Protein AF-A0A7J8YK89-F1 (afdb_monomer_lite)

Sequence (223 aa):
MKVSSFLFFLFLYLSLFLSDTSHGGSDDDDDTASNKRHNLRSKSLVLVKIWCLILVFVGTFISGVSPYFLKWNQGFLLLGTQFAGGVFLGTAMMHFLSDANETFEDLTTKQYPFAFMLTCVGYLVTMVADSVVSYVYGKGKGSSCHTYDLELHGTGTGTDAACERSSSLSSVSSFGDSVLLIVALCFHSVFEGIAIGVAETEADAWKTLWIISLHKIFAAIAM

Secondary structure (DSSP, 8-state):
-HHHHHHHHHHHHHHHHHHHT------------TTTHHHHHHHHHHHHHHHHHHHHHHHHHHHHHHHHHS---HHHHHHHHHHHHHHHHHHIIIIIHHHHHHHHHHH-SS---HHHHHHHHHHHHHHHHHHHHHHHHGGG-S------------------------TT------HHHHHHHHHHHHHHHHHHHHHHHH-SSHHHHHHHHHHHHHHHHHHHHH-

pLDDT: mean 70.82, std 20.78, range [24.45, 95.31]

InterPro domains:
  IPR003689 Zinc/iron permease [PF02535] (47-222)

Radius of gyration: 23.19 Å; chains: 1; bounding box: 78×50×46 Å

Organism: Gossypium aridum (NCBI:txid34290)

Foldseek 3Di:
DVVVVVVVVLVVVVVVVVVVVPPPDDDDDDDDDPPPVVPCQVVVLVVLLVVLLVNLVVLLVCLLCVVVVDVDDPVLLVVLLVQLVVLVVVCCVPPVLVVVQVVCVVVDPDPDSVSVVVVVVVVVVVVVVVVVLCVVVVVPDDDDDDPPPDDDDDDDDDDDDDDDDPPDPDDDDDPSVVVVVVVVVVVVSVVLSVCLVPDPHSVSNVVSSVSSSSSSSSNSNSD

Structure (mmCIF, N/CA/C/O backbone):
data_AF-A0A7J8YK89-F1
#
_entry.id   AF-A0A7J8YK89-F1
#
loop_
_atom_site.group_PDB
_atom_site.id
_atom_site.type_symbol
_atom_site.label_atom_id
_atom_site.label_alt_id
_atom_site.label_comp_id
_atom_site.label_asym_id
_atom_site.label_entity_id
_atom_site.label_seq_id
_atom_site.pdbx_PDB_ins_code
_atom_site.Cartn_x
_atom_site.Cartn_y
_atom_site.Cartn_z
_atom_site.occupancy
_atom_site.B_iso_or_equiv
_atom_site.auth_seq_id
_atom_site.auth_comp_id
_atom_site.auth_asym_id
_atom_site.auth_atom_id
_atom_site.pdbx_PDB_model_num
ATOM 1 N N . MET A 1 1 ? 7.544 24.749 -16.525 1.00 45.47 1 MET A N 1
ATOM 2 C CA . MET A 1 1 ? 6.692 25.706 -15.774 1.00 45.47 1 MET A CA 1
ATOM 3 C C . MET A 1 1 ? 5.281 25.181 -15.471 1.00 45.47 1 MET A C 1
ATOM 5 O O . MET A 1 1 ? 4.768 25.511 -14.416 1.00 45.47 1 MET A O 1
ATOM 9 N N . LYS A 1 2 ? 4.659 24.329 -16.307 1.00 48.03 2 LYS A N 1
ATOM 10 C CA . LYS A 1 2 ? 3.289 23.814 -16.060 1.00 48.03 2 LYS A CA 1
ATOM 11 C C . LYS A 1 2 ? 3.179 22.786 -14.915 1.00 48.03 2 LYS A C 1
ATOM 13 O O . LYS A 1 2 ? 2.215 22.826 -14.164 1.00 48.03 2 LYS A O 1
ATOM 18 N N . VAL A 1 3 ? 4.192 21.934 -14.723 1.00 48.97 3 VAL A N 1
ATOM 19 C CA . VAL A 1 3 ? 4.185 20.876 -13.684 1.00 48.97 3 VAL A CA 1
ATOM 20 C C . VAL A 1 3 ? 4.383 21.430 -12.266 1.00 48.97 3 VAL A C 1
ATOM 22 O O . VAL A 1 3 ? 3.724 20.981 -11.338 1.00 48.97 3 VAL A O 1
ATOM 25 N N . SER A 1 4 ? 5.217 22.464 -12.101 1.00 47.28 4 SER A N 1
ATOM 26 C CA . SER A 1 4 ? 5.370 23.162 -10.812 1.00 47.28 4 SER A CA 1
ATOM 27 C C . SER A 1 4 ? 4.072 23.856 -10.394 1.00 47.28 4 SER A C 1
ATOM 29 O O . SER A 1 4 ? 3.696 23.778 -9.231 1.00 47.28 4 SER A O 1
ATOM 31 N N . SER A 1 5 ? 3.336 24.434 -11.350 1.00 51.88 5 SER A N 1
ATOM 32 C CA . SER A 1 5 ? 2.013 24.994 -11.069 1.00 51.88 5 SER A CA 1
ATOM 33 C C . SER A 1 5 ? 1.014 23.902 -10.683 1.00 51.88 5 SER A C 1
ATOM 35 O O . SER A 1 5 ? 0.225 24.112 -9.777 1.00 51.88 5 SER A O 1
ATOM 37 N N . PHE A 1 6 ? 1.063 22.728 -11.319 1.00 61.56 6 PHE A N 1
ATOM 38 C CA . PHE A 1 6 ? 0.172 21.609 -11.005 1.00 61.56 6 PHE A CA 1
ATOM 39 C C . PHE A 1 6 ? 0.433 20.997 -9.622 1.00 61.56 6 PHE A C 1
ATOM 41 O O . PHE A 1 6 ? -0.510 20.789 -8.870 1.00 61.56 6 PHE A O 1
ATOM 48 N N . LEU A 1 7 ? 1.698 20.774 -9.249 1.00 56.03 7 LEU A N 1
ATOM 49 C CA . LEU A 1 7 ? 2.067 20.324 -7.901 1.00 56.03 7 LEU A CA 1
ATOM 50 C C . LEU A 1 7 ? 1.713 21.370 -6.841 1.00 56.03 7 LEU A C 1
ATOM 52 O O . LEU A 1 7 ? 1.246 21.012 -5.766 1.00 56.03 7 LEU A O 1
ATOM 56 N N . PHE A 1 8 ? 1.871 22.655 -7.163 1.00 58.78 8 PHE A N 1
ATOM 57 C CA . PHE A 1 8 ? 1.415 23.745 -6.309 1.00 58.78 8 PHE A CA 1
ATOM 58 C C . PHE A 1 8 ? -0.111 23.745 -6.162 1.00 58.78 8 PHE A C 1
ATOM 60 O O . PHE A 1 8 ? -0.593 23.857 -5.047 1.00 58.78 8 PHE A O 1
ATOM 67 N N . PHE A 1 9 ? -0.879 23.535 -7.238 1.00 60.12 9 PHE A N 1
ATOM 68 C CA . PHE A 1 9 ? -2.339 23.415 -7.171 1.00 60.12 9 PHE A CA 1
ATOM 69 C C . PHE A 1 9 ? -2.799 22.160 -6.424 1.00 60.12 9 PHE A C 1
ATOM 71 O O . PHE A 1 9 ? -3.764 22.246 -5.678 1.00 60.12 9 PHE A O 1
ATOM 78 N N . LEU A 1 10 ? -2.111 21.024 -6.565 1.00 61.25 10 LEU A N 1
ATOM 79 C CA . LEU A 1 10 ? -2.394 19.802 -5.806 1.00 61.25 10 LEU A CA 1
ATOM 80 C C . LEU A 1 10 ? -2.111 20.006 -4.313 1.00 61.25 10 LEU A C 1
ATOM 82 O O . LEU A 1 10 ? -2.937 19.654 -3.478 1.00 61.25 10 LEU A O 1
ATOM 86 N N . PHE A 1 11 ? -0.975 20.623 -3.980 1.00 63.53 11 PHE A N 1
ATOM 87 C CA . PHE A 1 11 ? -0.611 20.969 -2.609 1.00 63.53 11 PHE A CA 1
ATOM 88 C C . PHE A 1 11 ? -1.579 22.000 -2.015 1.00 63.53 11 PHE A C 1
ATOM 90 O O . PHE A 1 11 ? -2.000 21.855 -0.872 1.00 63.53 11 PHE A O 1
ATOM 97 N N . LEU A 1 12 ? -1.999 22.998 -2.798 1.00 56.56 12 LEU A N 1
ATOM 98 C CA . LEU A 1 12 ? -2.972 24.018 -2.403 1.00 56.56 12 LEU A CA 1
ATOM 99 C C . LEU A 1 12 ? -4.376 23.420 -2.226 1.00 56.56 12 LEU A C 1
ATOM 101 O O . LEU A 1 12 ? -5.059 23.766 -1.272 1.00 56.56 12 LEU A O 1
ATOM 105 N N . TYR A 1 13 ? -4.782 22.479 -3.082 1.00 61.38 13 TYR A N 1
ATOM 106 C CA . TYR A 1 13 ? -6.038 21.736 -2.952 1.00 61.38 13 TYR A CA 1
ATOM 107 C C . TYR A 1 13 ? -6.021 20.845 -1.703 1.00 61.38 13 TYR A C 1
ATOM 109 O O . TYR A 1 13 ? -6.956 20.885 -0.912 1.00 61.38 13 TYR A O 1
ATOM 117 N N . LEU A 1 14 ? -4.921 20.126 -1.454 1.00 58.72 14 LEU A N 1
ATOM 118 C CA . LEU A 1 14 ? -4.740 19.328 -0.239 1.00 58.72 14 LEU A CA 1
ATOM 119 C C . LEU A 1 14 ? -4.759 20.209 1.028 1.00 58.72 14 LEU A C 1
ATOM 121 O O . LEU A 1 14 ? -5.417 19.866 2.006 1.00 58.72 14 LEU A O 1
ATOM 125 N N . SER A 1 15 ? -4.111 21.380 0.982 1.00 56.44 15 SER A N 1
ATOM 126 C CA . SER A 1 15 ? -4.063 22.366 2.079 1.00 56.44 15 SER A CA 1
ATOM 127 C C . SER A 1 15 ? -5.418 23.032 2.355 1.00 56.44 15 SER A C 1
ATOM 129 O O . SER A 1 15 ? -5.758 23.301 3.508 1.00 56.44 15 SER A O 1
ATOM 131 N N . LEU A 1 16 ? -6.212 23.286 1.310 1.00 53.59 16 LEU A N 1
ATOM 132 C CA . LEU A 1 16 ? -7.569 23.824 1.436 1.00 53.59 16 LEU A CA 1
ATOM 133 C C . LEU A 1 16 ? -8.520 22.795 2.065 1.00 53.59 16 LEU A C 1
ATOM 135 O O . LEU A 1 16 ? -9.284 23.153 2.954 1.00 53.59 16 LEU A O 1
ATOM 139 N N . PHE A 1 17 ? -8.408 21.511 1.708 1.00 56.56 17 PHE A N 1
ATOM 140 C CA . PHE A 1 17 ? -9.189 20.435 2.339 1.00 56.56 17 PHE A CA 1
ATOM 141 C C . PHE A 1 17 ? -8.834 20.211 3.820 1.00 56.56 17 PHE A C 1
ATOM 143 O O . PHE A 1 17 ? -9.723 19.986 4.644 1.00 56.56 17 PHE A O 1
ATOM 150 N N . LEU A 1 18 ? -7.549 20.326 4.179 1.00 53.69 18 LEU A N 1
ATOM 151 C CA . LEU A 1 18 ? -7.087 20.323 5.577 1.00 53.69 18 LEU A CA 1
ATOM 152 C C . LEU A 1 18 ? -7.705 21.473 6.391 1.00 53.69 18 LEU A C 1
ATOM 154 O O . LEU A 1 18 ? -7.983 21.310 7.577 1.00 53.69 18 LEU A O 1
ATOM 158 N N . SER A 1 19 ? -7.953 22.616 5.747 1.00 48.22 19 SER A N 1
ATOM 159 C CA . SER A 1 19 ? -8.532 23.804 6.383 1.00 48.22 19 SER A CA 1
ATOM 160 C C . SER A 1 19 ? -10.057 23.700 6.553 1.00 48.22 19 SER A C 1
ATOM 162 O O . SER A 1 19 ? -10.574 24.129 7.581 1.00 48.22 19 SER A O 1
ATOM 164 N N . ASP A 1 20 ? -10.772 23.076 5.610 1.00 46.59 20 ASP A N 1
ATOM 165 C CA . ASP A 1 20 ? -12.236 22.869 5.678 1.00 46.59 20 ASP A CA 1
ATOM 166 C C . ASP A 1 20 ? -12.639 21.860 6.776 1.00 46.59 20 ASP A C 1
ATOM 168 O O . ASP A 1 20 ? -13.715 21.931 7.363 1.00 46.59 20 ASP A O 1
ATOM 172 N N . THR A 1 21 ? -11.727 20.949 7.132 1.00 48.53 21 THR A N 1
ATOM 173 C CA . THR A 1 21 ? -11.964 19.927 8.172 1.00 48.53 21 THR A CA 1
ATOM 174 C C . THR A 1 21 ? -11.506 20.380 9.573 1.00 48.53 21 THR A C 1
ATOM 176 O O . THR A 1 21 ? -11.704 19.665 10.551 1.00 48.53 21 THR A O 1
ATOM 179 N N . SER A 1 22 ? -10.915 21.577 9.708 1.00 39.62 22 SER A N 1
ATOM 180 C CA . SER A 1 22 ? -10.357 22.078 10.978 1.00 39.62 22 SER A CA 1
ATOM 181 C C . SER A 1 22 ? -11.317 22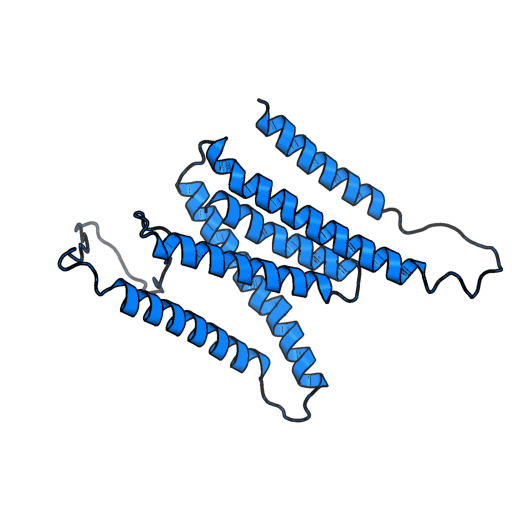.963 11.791 1.00 39.62 22 SER A C 1
ATOM 183 O O . SER A 1 22 ? -10.935 23.443 12.861 1.00 39.62 22 SER A O 1
ATOM 185 N N . HIS A 1 23 ? -12.556 23.188 11.343 1.00 42.94 23 HIS A N 1
ATOM 186 C CA . HIS A 1 23 ? -13.542 23.973 12.096 1.00 42.94 23 HIS A CA 1
ATOM 187 C C . HIS A 1 23 ? -14.424 23.080 12.981 1.00 42.94 23 HIS A C 1
ATOM 189 O O . HIS A 1 23 ? -15.632 22.948 12.798 1.00 42.94 23 HIS A O 1
ATOM 195 N N . GLY A 1 24 ? -13.779 22.423 13.943 1.00 49.25 24 GLY A N 1
ATOM 196 C CA . GLY A 1 24 ? -14.442 21.722 15.034 1.00 49.25 24 GLY A CA 1
ATOM 197 C C . GLY A 1 24 ? -14.492 22.591 16.286 1.00 49.25 24 GLY A C 1
ATOM 198 O O . GLY A 1 24 ? -13.576 22.527 17.099 1.00 49.25 24 GLY A O 1
ATOM 199 N N . GLY A 1 25 ? -15.582 23.345 16.448 1.00 48.41 25 GLY A N 1
ATOM 200 C CA . GLY A 1 25 ? -16.042 23.833 17.751 1.00 48.41 25 GLY A CA 1
ATOM 201 C C . GLY A 1 25 ? -16.250 25.342 17.849 1.00 48.41 25 GLY A C 1
ATOM 202 O O . GLY A 1 25 ? -15.278 26.078 17.964 1.00 48.41 25 GLY A O 1
ATOM 203 N N . SER A 1 26 ? -17.514 25.776 17.874 1.00 48.62 26 SER A N 1
ATOM 204 C CA . SER A 1 26 ? -18.055 26.588 18.977 1.00 48.62 26 SER A CA 1
ATOM 205 C C . SER A 1 26 ? -19.574 26.770 18.848 1.00 48.62 26 SER A C 1
ATOM 207 O O . SER A 1 26 ? -20.086 26.943 17.744 1.00 48.62 26 SER A O 1
ATOM 209 N N . ASP A 1 27 ? -20.212 26.765 20.019 1.00 42.62 27 ASP A N 1
ATOM 210 C CA . ASP A 1 27 ? -21.456 27.442 20.418 1.00 42.62 27 ASP A CA 1
ATOM 211 C C . ASP A 1 27 ? -22.808 26.723 20.223 1.00 42.62 27 ASP A C 1
ATOM 213 O O . ASP A 1 27 ? -23.409 26.692 19.151 1.00 42.62 27 ASP A O 1
ATOM 217 N N . ASP A 1 28 ? -23.212 26.102 21.339 1.00 51.59 28 ASP A N 1
ATOM 218 C CA . ASP A 1 28 ? -24.410 26.363 22.155 1.00 51.59 28 ASP A CA 1
ATOM 219 C C . ASP A 1 28 ? -25.823 26.350 21.538 1.00 51.59 28 ASP A C 1
ATOM 221 O O . ASP A 1 28 ? -26.166 27.089 20.621 1.00 51.59 28 ASP A O 1
ATOM 225 N N . ASP A 1 29 ? -26.639 25.513 22.194 1.00 52.53 29 ASP A N 1
ATOM 226 C CA . ASP A 1 29 ? -28.079 25.603 22.451 1.00 52.53 29 ASP A CA 1
ATOM 227 C C . ASP A 1 29 ? -29.040 25.763 21.261 1.00 52.53 29 ASP A C 1
ATOM 229 O O . ASP A 1 29 ? -29.247 26.845 20.726 1.00 52.53 29 ASP A O 1
ATOM 233 N N . ASP A 1 30 ? -29.742 24.678 20.912 1.00 40.69 30 ASP A N 1
ATOM 234 C CA . ASP A 1 30 ? -31.171 24.591 21.250 1.00 40.69 30 ASP A CA 1
ATOM 235 C C . ASP A 1 30 ? -31.763 23.210 20.921 1.00 40.69 30 ASP A C 1
ATOM 237 O O . ASP A 1 30 ? -31.337 22.481 20.016 1.00 40.69 30 ASP A O 1
ATOM 241 N N . ASP A 1 31 ? -32.761 22.853 21.717 1.00 55.56 31 ASP A N 1
ATOM 242 C CA . ASP A 1 31 ? -33.451 21.576 21.759 1.00 55.56 31 ASP A CA 1
ATOM 243 C C . ASP A 1 31 ? -34.139 21.163 20.439 1.00 55.56 31 ASP A C 1
ATOM 245 O O . ASP A 1 31 ? -34.584 21.982 19.636 1.00 55.56 31 ASP A O 1
ATOM 249 N N . THR A 1 32 ? -34.381 19.847 20.304 1.00 48.06 32 THR A N 1
ATOM 250 C CA . THR A 1 32 ? -35.302 19.176 19.347 1.00 48.06 32 THR A CA 1
ATOM 251 C C . THR A 1 32 ? -34.691 18.560 18.072 1.00 48.06 32 THR A C 1
ATOM 253 O O . THR A 1 32 ? -34.954 19.018 16.967 1.00 48.06 32 THR A O 1
ATOM 256 N N . ALA A 1 33 ? -33.980 17.423 18.179 1.00 45.50 33 ALA A N 1
ATOM 257 C CA . ALA A 1 33 ? -33.951 16.387 17.117 1.00 45.50 33 ALA A CA 1
ATOM 258 C C . ALA A 1 33 ? -33.200 15.106 17.546 1.00 45.50 33 ALA A C 1
ATOM 260 O O . ALA A 1 33 ? -32.151 14.754 16.997 1.00 45.50 33 ALA A O 1
ATOM 261 N N . SER A 1 34 ? -33.763 14.335 18.476 1.00 49.62 34 SER A N 1
ATOM 262 C CA . SER A 1 34 ? -33.220 13.043 18.939 1.00 49.62 34 SER A CA 1
ATOM 263 C C . SER A 1 34 ? -33.231 11.906 17.894 1.00 49.62 34 SER A C 1
ATOM 265 O O . SER A 1 34 ? -32.954 10.763 18.235 1.00 49.62 34 SER A O 1
ATOM 267 N N . ASN A 1 35 ? -33.475 12.192 16.606 1.00 49.50 35 ASN A N 1
ATOM 268 C CA . ASN A 1 35 ? -33.480 11.186 15.532 1.00 49.50 35 ASN A CA 1
ATOM 269 C C . ASN A 1 35 ? -32.548 11.512 14.338 1.00 49.50 35 ASN A C 1
ATOM 271 O O . ASN A 1 35 ? -32.493 10.765 13.364 1.00 49.50 35 ASN A O 1
ATOM 275 N N . LYS A 1 36 ? -31.782 12.619 14.385 1.00 49.78 36 LYS A N 1
ATOM 276 C CA . LYS A 1 36 ? -30.911 13.047 13.262 1.00 49.78 36 LYS A CA 1
ATOM 277 C C . LYS A 1 36 ? -29.411 12.804 13.487 1.00 49.78 36 LYS A C 1
ATOM 279 O O . LYS A 1 36 ? -28.664 12.699 12.515 1.00 49.78 36 LYS A O 1
ATOM 284 N N . ARG A 1 37 ? -28.962 12.642 14.740 1.00 49.22 37 ARG A N 1
ATOM 285 C CA . ARG A 1 37 ? -27.530 12.476 15.077 1.00 49.22 37 ARG A CA 1
ATOM 286 C C . ARG A 1 37 ? -26.921 11.132 14.642 1.00 49.22 37 ARG A C 1
ATOM 288 O O . ARG A 1 37 ? -25.721 11.075 14.401 1.00 49.22 37 ARG A O 1
ATOM 295 N N . HIS A 1 38 ? -27.721 10.082 14.438 1.00 51.56 38 HIS A N 1
ATOM 296 C CA . HIS A 1 38 ? -27.203 8.762 14.035 1.00 51.56 38 HIS A CA 1
ATOM 297 C C . HIS A 1 38 ? -26.852 8.651 12.533 1.00 51.56 38 HIS A C 1
ATOM 299 O O . HIS A 1 38 ? -26.106 7.766 12.126 1.00 51.56 38 HIS A O 1
ATOM 305 N N . ASN A 1 39 ? -27.356 9.560 11.690 1.00 54.38 39 ASN A N 1
ATOM 306 C CA . ASN A 1 39 ? -27.158 9.499 10.235 1.00 54.38 39 ASN A CA 1
ATOM 307 C C . ASN A 1 39 ? -25.989 10.363 9.730 1.00 54.38 39 ASN A C 1
ATOM 309 O O . ASN A 1 39 ? -25.496 10.131 8.633 1.00 54.38 39 ASN A O 1
ATOM 313 N N . LEU A 1 40 ? -25.548 11.371 10.490 1.00 55.84 40 LEU A N 1
ATOM 314 C CA . LEU A 1 40 ? -24.469 12.268 10.055 1.00 55.84 40 LEU A CA 1
ATOM 315 C C . LEU A 1 40 ? -23.089 11.641 10.264 1.00 55.84 40 LEU A C 1
ATOM 317 O O . LEU A 1 40 ? -22.267 11.712 9.362 1.00 55.84 40 LEU A O 1
ATOM 321 N N . ARG A 1 41 ? -22.866 10.950 11.392 1.00 59.28 41 ARG A N 1
ATOM 322 C CA . ARG A 1 41 ? -21.594 10.263 11.676 1.00 59.28 41 ARG A CA 1
ATOM 323 C C . ARG A 1 41 ? -21.303 9.149 10.669 1.00 59.28 41 ARG A C 1
ATOM 325 O O . ARG A 1 41 ? -20.188 9.044 10.179 1.00 59.28 41 ARG A O 1
ATOM 332 N N . SER A 1 42 ? -22.303 8.336 10.331 1.00 66.06 42 SER A N 1
ATOM 333 C CA . SER A 1 42 ? -22.146 7.255 9.349 1.00 66.06 42 SER A CA 1
ATOM 334 C C . SER A 1 42 ? -21.934 7.793 7.933 1.00 66.06 42 SER A C 1
ATOM 336 O O . SER A 1 42 ? -21.067 7.297 7.220 1.00 66.06 42 SER A O 1
ATOM 338 N N . LYS A 1 43 ? -22.659 8.848 7.535 1.00 75.56 43 LYS A N 1
ATOM 339 C CA . LYS A 1 43 ? -22.459 9.507 6.234 1.00 75.56 43 LYS A CA 1
ATOM 340 C C . LYS A 1 43 ? -21.114 10.222 6.136 1.00 75.56 43 LYS A C 1
ATOM 342 O O . LYS A 1 43 ? -20.474 10.111 5.098 1.00 75.56 43 LYS A O 1
ATOM 347 N N . SER A 1 44 ? -20.684 10.909 7.193 1.00 79.00 44 SER A N 1
ATOM 348 C CA . SER A 1 44 ? -19.394 11.604 7.260 1.00 79.00 44 SER A CA 1
ATOM 349 C C . SER A 1 44 ? -18.233 10.612 7.185 1.00 79.00 44 SER A C 1
ATOM 351 O O . SER A 1 44 ? -17.375 10.743 6.318 1.00 79.00 44 SER A O 1
ATOM 353 N N . LEU A 1 45 ? -18.291 9.515 7.948 1.00 79.94 45 LEU A N 1
ATOM 354 C CA . LEU A 1 45 ? -17.276 8.462 7.901 1.00 79.94 45 LEU A CA 1
ATOM 355 C C . LEU A 1 45 ? -17.174 7.802 6.516 1.00 79.94 45 LEU A C 1
ATOM 357 O O . LEU A 1 45 ? -16.077 7.587 6.003 1.00 79.94 45 LEU A O 1
ATOM 361 N N . VAL A 1 46 ? -18.311 7.498 5.882 1.00 84.50 46 VAL A N 1
ATOM 362 C CA . VAL A 1 46 ? -18.331 6.942 4.518 1.00 84.50 46 VAL A CA 1
ATOM 363 C C . VAL A 1 46 ? -17.793 7.955 3.505 1.00 84.50 46 VAL A C 1
ATOM 365 O O . VAL A 1 46 ? -17.043 7.577 2.607 1.00 84.50 46 VAL A O 1
ATOM 368 N N . LEU A 1 47 ? -18.122 9.239 3.660 1.00 83.31 47 LEU A N 1
ATOM 369 C CA . LEU A 1 47 ? -17.622 10.305 2.796 1.00 83.31 47 LEU A CA 1
ATOM 370 C C . LEU A 1 47 ? -16.101 10.467 2.932 1.00 83.31 47 LEU A C 1
ATOM 372 O O . LEU A 1 47 ? -15.423 10.553 1.912 1.00 83.31 47 LEU A O 1
ATOM 376 N N . VAL A 1 48 ? -15.556 10.402 4.151 1.00 85.88 48 VAL A N 1
ATOM 377 C CA . VAL A 1 48 ? -14.105 10.399 4.410 1.00 85.88 48 VAL A CA 1
ATOM 378 C C . VAL A 1 48 ? -13.430 9.191 3.756 1.00 85.88 48 VAL A C 1
ATOM 380 O O . VAL A 1 48 ? -12.409 9.356 3.093 1.00 85.88 48 VAL A O 1
ATOM 383 N N . LYS A 1 49 ? -14.014 7.989 3.850 1.00 87.81 49 LYS A N 1
ATOM 384 C CA . LYS A 1 49 ? -13.485 6.782 3.184 1.00 87.81 49 LYS A CA 1
ATOM 385 C C . LYS A 1 49 ? -13.451 6.930 1.661 1.00 87.81 49 LYS 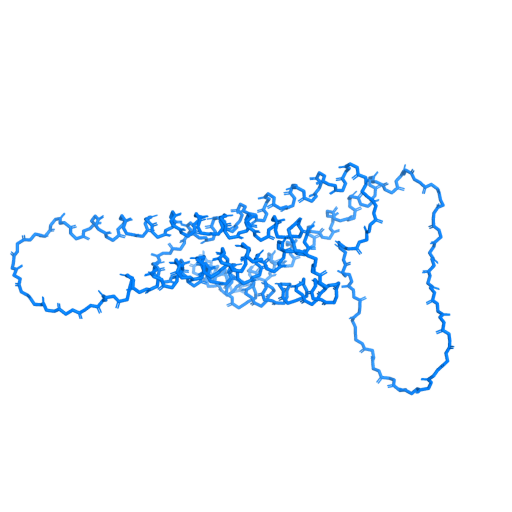A C 1
ATOM 387 O O . LYS A 1 49 ? -12.443 6.608 1.037 1.00 87.81 49 LYS A O 1
ATOM 392 N N . ILE A 1 50 ? -14.524 7.455 1.064 1.00 87.00 50 ILE A N 1
ATOM 393 C CA . ILE A 1 50 ? -14.603 7.696 -0.385 1.00 87.00 50 ILE A CA 1
ATOM 394 C C . ILE A 1 50 ? -13.570 8.745 -0.815 1.00 87.00 50 ILE A C 1
ATOM 396 O O . ILE A 1 50 ? -12.840 8.520 -1.779 1.00 87.00 50 ILE A O 1
ATOM 400 N N . TRP A 1 51 ? -13.459 9.861 -0.089 1.00 86.38 51 TRP A N 1
ATOM 401 C CA . TRP A 1 51 ? -12.457 10.892 -0.368 1.00 86.38 51 TRP A CA 1
ATOM 402 C C . TRP A 1 51 ? -11.029 10.375 -0.221 1.00 86.38 51 TRP A C 1
ATOM 404 O O . TRP A 1 51 ? -10.193 10.672 -1.070 1.00 86.38 51 TRP A O 1
ATOM 414 N N . CYS A 1 52 ? -10.762 9.561 0.800 1.00 85.62 52 CYS A N 1
ATOM 415 C CA . CYS A 1 52 ? -9.467 8.927 1.010 1.00 85.62 52 CYS A CA 1
ATOM 416 C C . CYS A 1 52 ? -9.066 8.061 -0.191 1.00 85.62 52 CYS A C 1
ATOM 418 O O . CYS A 1 52 ? -7.985 8.251 -0.748 1.00 85.62 52 CYS A O 1
ATOM 420 N N . LEU A 1 53 ? -9.967 7.198 -0.673 1.00 86.69 53 LEU A N 1
ATOM 421 C CA . LEU A 1 53 ? -9.710 6.383 -1.864 1.00 86.69 53 LEU A CA 1
ATOM 422 C C . LEU A 1 53 ? -9.483 7.228 -3.123 1.00 86.69 53 LEU A C 1
ATOM 424 O O . LEU A 1 53 ? -8.582 6.925 -3.905 1.00 86.69 53 LEU A O 1
ATOM 428 N N . ILE A 1 54 ? -10.260 8.300 -3.318 1.00 86.44 54 ILE A N 1
ATOM 429 C CA . ILE A 1 54 ? -10.089 9.205 -4.464 1.00 86.44 54 ILE A CA 1
ATOM 430 C C . ILE A 1 54 ? -8.724 9.902 -4.402 1.00 86.44 54 ILE A C 1
ATOM 432 O O . ILE A 1 54 ? -8.012 9.935 -5.406 1.00 86.44 54 ILE A O 1
ATOM 436 N N . LEU A 1 55 ? -8.337 10.435 -3.240 1.00 87.12 55 LEU A N 1
ATOM 437 C CA . LEU A 1 55 ? -7.063 11.133 -3.058 1.00 87.12 55 LEU A CA 1
ATOM 438 C C . LEU A 1 55 ? -5.871 10.203 -3.278 1.00 87.12 55 LEU A C 1
ATOM 440 O O . LEU A 1 55 ? -4.946 10.559 -4.007 1.00 87.12 55 LEU A O 1
ATOM 444 N N . VAL A 1 56 ? -5.918 8.997 -2.713 1.00 85.31 56 VAL A N 1
ATOM 445 C CA . VAL A 1 56 ? -4.889 7.970 -2.907 1.00 85.31 56 VAL A CA 1
ATOM 446 C C . VAL A 1 56 ? -4.771 7.587 -4.384 1.00 85.31 56 VAL A C 1
ATOM 448 O O . VAL A 1 56 ? -3.660 7.515 -4.915 1.00 85.31 56 VAL A O 1
ATOM 451 N N . PHE A 1 57 ? -5.895 7.389 -5.079 1.00 86.50 57 PHE A N 1
ATOM 452 C CA . PHE A 1 57 ? -5.905 7.048 -6.502 1.00 86.50 57 PHE A CA 1
ATOM 453 C C . PHE A 1 57 ? -5.306 8.163 -7.367 1.00 86.50 57 PHE A C 1
ATOM 455 O O . PHE A 1 57 ? -4.387 7.916 -8.146 1.00 86.50 57 PHE A O 1
ATOM 462 N N . VAL A 1 58 ? -5.785 9.400 -7.203 1.00 87.62 58 VAL A N 1
ATOM 463 C CA . VAL A 1 58 ? -5.318 10.560 -7.977 1.00 87.62 58 VAL A CA 1
ATOM 464 C C . VAL A 1 58 ? -3.850 10.860 -7.679 1.00 87.62 58 VAL A C 1
ATOM 466 O O . VAL A 1 58 ? -3.073 11.073 -8.610 1.00 87.62 58 VAL A O 1
ATOM 469 N N . GLY A 1 59 ? -3.448 10.823 -6.406 1.00 86.19 59 GLY A N 1
ATOM 470 C CA . GLY A 1 59 ? -2.064 11.031 -5.986 1.00 86.19 59 GLY A CA 1
ATOM 471 C C . GLY A 1 59 ? -1.118 10.004 -6.602 1.00 86.19 59 GLY A C 1
ATOM 472 O O . GLY A 1 59 ? -0.120 10.379 -7.213 1.00 86.19 59 GLY A O 1
ATOM 473 N N . THR A 1 60 ? -1.471 8.718 -6.533 1.00 85.31 60 THR A N 1
ATOM 474 C CA . THR A 1 60 ? -0.666 7.633 -7.121 1.00 85.31 60 THR A CA 1
ATOM 475 C C . THR A 1 60 ? -0.612 7.734 -8.645 1.00 85.31 60 THR A C 1
ATOM 477 O O . THR A 1 60 ? 0.456 7.570 -9.226 1.00 85.31 60 THR A O 1
ATOM 480 N N . PHE A 1 61 ? -1.730 8.064 -9.301 1.00 85.56 61 PHE A N 1
ATOM 481 C CA . PHE A 1 61 ? -1.791 8.220 -10.755 1.00 85.56 61 PHE A CA 1
ATOM 482 C C . PHE A 1 61 ? -0.899 9.365 -11.247 1.00 85.56 61 PHE A C 1
ATOM 484 O O . PHE A 1 61 ? -0.085 9.178 -12.146 1.00 85.56 61 PHE A O 1
ATOM 491 N N . ILE A 1 62 ? -0.997 10.542 -10.622 1.00 88.06 62 ILE A N 1
ATOM 492 C CA . ILE A 1 62 ? -0.125 11.686 -10.925 1.00 88.06 62 ILE A CA 1
ATOM 493 C C . ILE A 1 62 ? 1.344 11.311 -10.704 1.00 88.06 62 ILE A C 1
ATOM 495 O O . ILE A 1 62 ? 2.198 11.641 -11.529 1.00 88.06 62 ILE A O 1
ATOM 499 N N . SER A 1 63 ? 1.629 10.622 -9.598 1.00 85.19 63 SER A N 1
ATOM 500 C CA . SER A 1 63 ? 2.977 10.206 -9.217 1.00 85.19 63 SER A CA 1
ATOM 501 C C . SER A 1 63 ? 3.587 9.218 -10.221 1.00 85.19 63 SER A C 1
ATOM 503 O O . SER A 1 63 ? 4.705 9.435 -10.674 1.00 85.19 63 SER A O 1
ATOM 505 N N . GLY A 1 64 ? 2.829 8.211 -10.667 1.00 83.38 64 GLY A N 1
ATOM 506 C CA . GLY A 1 64 ? 3.273 7.239 -11.679 1.00 83.38 64 GLY A CA 1
ATOM 507 C C . GLY A 1 64 ? 3.384 7.811 -13.094 1.00 83.38 64 GLY A C 1
ATOM 508 O O . GLY A 1 64 ? 4.157 7.334 -13.917 1.00 83.38 64 GLY A O 1
ATOM 509 N N . VAL A 1 65 ? 2.653 8.888 -13.390 1.00 85.19 65 VAL A N 1
ATOM 510 C CA . VAL A 1 65 ? 2.780 9.612 -14.663 1.00 85.19 65 VAL A CA 1
ATOM 511 C C . VAL A 1 65 ? 3.963 10.602 -14.635 1.00 85.19 65 VAL A C 1
ATOM 513 O O . VAL A 1 65 ? 4.494 10.973 -15.682 1.00 85.19 65 VAL A O 1
ATOM 516 N N . SER A 1 66 ? 4.435 10.997 -13.448 1.00 84.44 66 SER A N 1
ATOM 517 C CA . SER A 1 66 ? 5.553 11.928 -13.226 1.00 84.44 66 SER A CA 1
ATOM 518 C C . SER A 1 66 ? 6.837 11.631 -14.025 1.00 84.44 66 SER A C 1
ATOM 520 O O . SER A 1 66 ? 7.338 12.567 -14.662 1.00 84.44 66 SER A O 1
ATOM 522 N N . PRO A 1 67 ? 7.376 10.391 -14.073 1.00 81.56 67 PRO A N 1
ATOM 523 C CA . PRO A 1 67 ? 8.604 10.094 -14.819 1.00 81.56 67 PRO A CA 1
ATOM 524 C C . PRO A 1 67 ? 8.506 10.359 -16.333 1.00 81.56 67 PRO A C 1
ATOM 526 O O . PRO A 1 67 ? 9.528 10.604 -16.972 1.00 81.56 67 PRO A O 1
ATOM 529 N N . TYR A 1 68 ? 7.300 10.410 -16.914 1.00 82.62 68 TYR A N 1
ATOM 530 C CA . TYR A 1 68 ? 7.111 10.779 -18.325 1.00 82.62 68 TYR A CA 1
ATOM 531 C C . TYR A 1 68 ? 7.269 12.286 -18.582 1.00 82.62 68 TYR A C 1
ATOM 533 O O . TYR A 1 68 ? 7.608 12.697 -19.692 1.00 82.62 68 TYR A O 1
ATOM 541 N N . PHE A 1 69 ? 7.02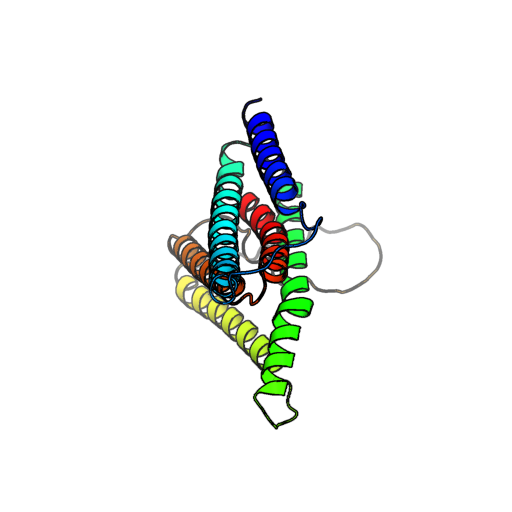7 13.123 -17.568 1.00 84.94 69 PHE A N 1
ATOM 542 C CA . PHE A 1 69 ? 7.039 14.585 -17.691 1.00 84.94 69 PHE A CA 1
ATOM 543 C C . PHE A 1 69 ? 8.268 15.243 -17.052 1.00 84.94 69 PHE A C 1
ATOM 545 O O . PHE A 1 69 ? 8.609 16.375 -17.408 1.00 84.94 69 PHE A O 1
ATOM 552 N N . LEU A 1 70 ? 8.934 14.565 -16.116 1.00 81.00 70 LEU A N 1
ATOM 553 C CA . LEU A 1 70 ? 10.082 15.076 -15.371 1.00 81.00 70 LEU A CA 1
ATOM 554 C C . LEU A 1 70 ? 11.279 14.131 -15.510 1.00 81.00 70 LEU A C 1
ATOM 556 O O . LEU A 1 70 ? 11.188 12.940 -15.234 1.00 81.00 70 LEU A O 1
ATOM 560 N N . LYS A 1 71 ? 12.439 14.683 -15.884 1.00 81.81 71 LYS A N 1
ATOM 561 C CA . LYS A 1 71 ? 13.720 13.965 -15.854 1.00 81.81 71 LYS A CA 1
ATOM 562 C C . LYS A 1 71 ? 14.224 13.888 -14.415 1.00 81.81 71 LYS A C 1
ATOM 564 O O . LYS A 1 71 ? 14.982 14.751 -13.976 1.00 81.81 71 LYS A O 1
ATOM 569 N N . TRP A 1 72 ? 13.760 12.891 -13.676 1.00 79.75 72 TRP A N 1
ATOM 570 C CA . TRP A 1 72 ? 14.218 12.645 -12.316 1.00 79.75 72 TRP A CA 1
ATOM 571 C C . TRP A 1 72 ? 15.653 12.095 -12.283 1.00 79.75 72 TRP A C 1
ATOM 573 O O . TRP A 1 72 ? 16.089 11.373 -13.180 1.00 79.75 72 TRP A O 1
ATOM 583 N N . ASN A 1 73 ? 16.395 12.433 -11.226 1.00 86.81 73 ASN A N 1
ATOM 584 C CA . ASN A 1 73 ? 17.744 11.916 -11.006 1.00 86.81 73 ASN A CA 1
ATOM 585 C C . ASN A 1 73 ? 17.704 10.462 -10.505 1.00 86.81 73 ASN A C 1
ATOM 587 O O . ASN A 1 73 ? 16.936 10.151 -9.597 1.00 86.81 73 ASN A O 1
ATOM 591 N N . GLN A 1 74 ? 18.594 9.604 -11.010 1.00 83.88 74 GLN A N 1
ATOM 592 C CA . GLN A 1 74 ? 18.675 8.188 -10.616 1.00 83.88 74 GLN A CA 1
ATOM 593 C C . GLN A 1 74 ? 18.900 8.012 -9.108 1.00 83.88 74 GLN A C 1
ATOM 595 O O . GLN A 1 74 ? 18.238 7.197 -8.475 1.00 83.88 74 GLN A O 1
ATOM 600 N N . GLY A 1 75 ? 19.766 8.838 -8.507 1.00 84.19 75 GLY A N 1
ATOM 601 C CA . GLY A 1 75 ? 19.997 8.803 -7.059 1.00 84.19 75 GLY A CA 1
ATOM 602 C C . GLY A 1 75 ? 18.759 9.181 -6.241 1.00 84.19 75 GLY A C 1
ATOM 603 O O . GLY A 1 75 ? 18.548 8.634 -5.165 1.00 84.19 75 GLY A O 1
ATOM 604 N N . PHE A 1 76 ? 17.905 10.066 -6.768 1.00 84.56 76 PHE A N 1
ATOM 605 C CA . PHE A 1 76 ? 16.645 10.406 -6.111 1.00 84.56 76 PHE A CA 1
ATOM 606 C C . PHE A 1 76 ? 15.632 9.260 -6.220 1.00 84.56 76 PHE A C 1
ATOM 608 O O . PHE A 1 76 ? 14.973 8.956 -5.233 1.00 84.56 76 PHE A O 1
ATOM 615 N N . LEU A 1 77 ? 15.526 8.602 -7.382 1.00 83.69 77 LEU A N 1
ATOM 616 C CA . LEU A 1 77 ? 14.650 7.433 -7.550 1.00 83.69 77 LEU A CA 1
ATOM 617 C C . LEU A 1 77 ? 15.051 6.313 -6.596 1.00 83.69 77 LEU A C 1
ATOM 619 O O . LEU A 1 77 ? 14.204 5.769 -5.892 1.00 83.69 77 LEU A O 1
ATOM 623 N N . LEU A 1 78 ? 16.351 6.018 -6.529 1.00 83.12 78 LEU A N 1
ATOM 624 C CA . LEU A 1 78 ? 16.869 4.971 -5.659 1.00 83.12 78 LEU A CA 1
ATOM 625 C C . LEU A 1 78 ? 16.584 5.288 -4.186 1.00 83.12 78 LEU A C 1
ATOM 627 O O . LEU A 1 78 ? 16.025 4.455 -3.475 1.00 83.12 78 LEU A O 1
ATOM 631 N N . LEU A 1 79 ? 16.874 6.518 -3.750 1.00 83.31 79 LEU A N 1
ATOM 632 C CA . LEU A 1 79 ? 16.590 6.952 -2.382 1.00 83.31 79 LEU A CA 1
ATOM 633 C C . LEU A 1 79 ? 15.083 6.946 -2.081 1.00 83.31 79 LEU A C 1
ATOM 635 O O . LEU A 1 79 ? 14.677 6.573 -0.985 1.00 83.31 79 LEU A O 1
ATOM 639 N N . GLY A 1 80 ? 14.251 7.305 -3.062 1.00 82.44 80 GLY A N 1
ATOM 640 C CA . GLY A 1 80 ? 12.794 7.276 -2.964 1.00 82.44 80 GLY A CA 1
ATOM 641 C C . GLY A 1 80 ? 12.243 5.866 -2.748 1.00 82.44 80 GLY A C 1
ATOM 642 O O . GLY A 1 80 ? 11.412 5.679 -1.863 1.00 82.44 80 GLY A O 1
ATOM 643 N N . THR A 1 81 ? 12.742 4.862 -3.480 1.00 82.88 81 THR A N 1
ATOM 644 C CA . THR A 1 81 ? 12.324 3.457 -3.279 1.00 82.88 81 THR A CA 1
ATOM 645 C C . THR A 1 81 ? 12.701 2.927 -1.899 1.00 82.88 81 THR A C 1
ATOM 647 O O . THR A 1 81 ? 11.882 2.296 -1.235 1.00 82.88 81 THR A O 1
ATOM 650 N N . GLN A 1 82 ? 13.915 3.228 -1.431 1.00 86.00 82 GLN A N 1
ATOM 651 C CA . GLN A 1 82 ? 14.394 2.806 -0.114 1.00 86.00 82 GLN A CA 1
ATOM 652 C C . GLN A 1 82 ? 13.619 3.492 1.012 1.00 86.00 82 GLN A C 1
ATOM 654 O O . GLN A 1 82 ? 13.224 2.843 1.980 1.00 86.00 82 GLN A O 1
ATOM 659 N N . PHE A 1 83 ? 13.350 4.791 0.865 1.00 87.25 83 PHE A N 1
ATOM 660 C CA . PHE A 1 83 ? 12.526 5.544 1.801 1.00 87.25 83 PHE A CA 1
ATOM 661 C C . PHE A 1 83 ? 11.100 4.987 1.864 1.00 87.25 83 PHE A C 1
ATOM 663 O O . PHE A 1 83 ? 10.601 4.707 2.953 1.00 87.25 83 PHE A O 1
ATOM 670 N N . ALA A 1 84 ? 10.467 4.765 0.709 1.00 84.00 84 ALA A N 1
ATOM 671 C CA . ALA A 1 84 ? 9.137 4.171 0.630 1.00 84.00 84 ALA A CA 1
ATOM 672 C C . ALA A 1 84 ? 9.091 2.789 1.298 1.00 84.00 84 ALA A C 1
ATOM 674 O O . ALA A 1 84 ? 8.190 2.528 2.092 1.00 84.00 84 ALA A O 1
ATOM 675 N N . GLY A 1 85 ? 10.090 1.937 1.038 1.00 86.44 85 GLY A N 1
ATOM 676 C CA . GLY A 1 85 ? 10.214 0.623 1.668 1.00 86.44 85 GLY A CA 1
ATOM 677 C C . GLY A 1 85 ? 10.369 0.701 3.189 1.00 86.44 85 GLY A C 1
ATOM 678 O O . GLY A 1 85 ? 9.702 -0.038 3.908 1.00 86.44 85 GLY A O 1
ATOM 679 N N . GLY A 1 86 ? 11.188 1.629 3.693 1.00 88.56 86 GLY A N 1
ATOM 680 C CA . GLY A 1 86 ? 11.380 1.841 5.130 1.00 88.56 86 GLY A CA 1
ATOM 681 C C . GLY A 1 86 ? 10.121 2.347 5.838 1.00 88.56 86 GLY A C 1
ATOM 682 O O . GLY A 1 86 ? 9.759 1.824 6.891 1.00 88.56 86 GLY A O 1
ATOM 683 N N . VAL A 1 87 ? 9.420 3.321 5.246 1.00 87.75 87 VAL A N 1
ATOM 684 C CA . VAL A 1 87 ? 8.145 3.830 5.781 1.00 87.75 87 VAL A CA 1
ATOM 685 C C . VAL A 1 87 ? 7.084 2.730 5.776 1.00 87.75 87 VAL A C 1
ATOM 687 O O . VAL A 1 87 ? 6.445 2.509 6.800 1.00 87.75 87 VAL A O 1
ATOM 690 N N . PHE A 1 88 ? 6.943 1.996 4.667 1.00 87.44 88 PHE A N 1
ATOM 691 C CA . PHE A 1 88 ? 6.011 0.872 4.564 1.00 87.44 88 PHE A CA 1
ATOM 692 C C . PHE A 1 88 ? 6.291 -0.202 5.624 1.00 87.44 88 PHE A C 1
ATOM 694 O O . PHE A 1 88 ? 5.377 -0.621 6.333 1.00 87.44 88 PHE A O 1
ATOM 701 N N . LEU A 1 89 ? 7.555 -0.609 5.785 1.00 89.12 89 LEU A N 1
ATOM 702 C CA . LEU A 1 89 ? 7.948 -1.612 6.775 1.00 89.12 89 LEU A CA 1
ATOM 703 C C . LEU A 1 89 ? 7.709 -1.129 8.213 1.00 89.12 89 LEU A C 1
ATOM 705 O O . LEU A 1 89 ? 7.192 -1.883 9.037 1.00 89.12 89 LEU A O 1
ATOM 709 N N . GLY A 1 90 ? 8.048 0.127 8.518 1.00 89.44 90 GLY A N 1
ATOM 710 C CA . GLY A 1 90 ? 7.811 0.724 9.834 1.00 89.44 90 GLY A CA 1
ATOM 711 C C . GLY A 1 90 ? 6.326 0.750 10.195 1.00 89.44 90 GLY A C 1
ATOM 712 O O . GLY A 1 90 ? 5.943 0.325 11.284 1.00 89.44 90 GLY A O 1
ATOM 713 N N . THR A 1 91 ? 5.476 1.165 9.254 1.00 86.88 91 THR A N 1
ATOM 714 C CA . THR A 1 91 ? 4.019 1.118 9.411 1.00 86.88 91 THR A CA 1
ATOM 715 C C . THR A 1 91 ? 3.505 -0.302 9.594 1.00 86.88 91 THR A C 1
ATOM 717 O O . THR A 1 91 ? 2.683 -0.533 10.479 1.00 86.88 91 THR A O 1
ATOM 720 N N . ALA A 1 92 ? 3.980 -1.252 8.787 1.00 88.62 92 ALA A N 1
ATOM 721 C CA . ALA A 1 92 ? 3.546 -2.638 8.885 1.00 88.62 92 ALA A CA 1
ATOM 722 C C . ALA A 1 92 ? 3.811 -3.212 10.283 1.00 88.62 92 ALA A C 1
ATOM 724 O O . ALA A 1 92 ? 2.954 -3.904 10.818 1.00 88.62 92 ALA A O 1
ATOM 725 N N . MET A 1 93 ? 4.949 -2.876 10.897 1.00 89.56 93 MET A N 1
ATOM 726 C CA . MET A 1 93 ? 5.320 -3.356 12.231 1.00 89.56 93 MET A CA 1
ATOM 727 C C . MET A 1 93 ? 4.627 -2.605 13.376 1.00 89.56 93 MET A C 1
ATOM 729 O O . MET A 1 93 ? 4.208 -3.230 14.343 1.00 89.56 93 MET A O 1
ATOM 733 N N . MET A 1 94 ? 4.540 -1.274 13.312 1.00 88.06 94 MET A N 1
ATOM 734 C CA . MET A 1 94 ? 4.037 -0.472 14.439 1.00 88.06 94 MET A CA 1
ATOM 735 C C . MET A 1 94 ? 2.523 -0.294 14.432 1.00 88.06 94 MET A C 1
ATOM 737 O O . MET A 1 94 ? 1.931 -0.184 15.496 1.00 88.06 94 MET A O 1
ATOM 741 N N . HIS A 1 95 ? 1.912 -0.235 13.251 1.00 86.88 95 HIS A N 1
ATOM 742 C CA . HIS A 1 95 ? 0.481 0.002 13.106 1.00 86.88 95 HIS A CA 1
ATOM 743 C C . HIS A 1 95 ? -0.224 -1.320 12.813 1.00 86.88 95 HIS A C 1
ATOM 745 O O . HIS A 1 95 ? -0.839 -1.897 13.697 1.00 86.88 95 HIS A O 1
ATOM 751 N N . PHE A 1 96 ? -0.037 -1.887 11.616 1.00 87.94 96 PHE A N 1
ATOM 752 C CA . PHE A 1 96 ? -0.813 -3.058 11.193 1.00 87.94 96 PHE A CA 1
ATOM 753 C C . PHE A 1 96 ? -0.566 -4.303 12.046 1.00 87.94 96 PHE A C 1
ATOM 755 O O . PHE A 1 96 ? -1.510 -5.013 12.381 1.00 87.94 96 PHE A O 1
ATOM 762 N N . LEU A 1 97 ? 0.688 -4.584 12.401 1.00 91.25 97 LEU A N 1
ATOM 763 C CA . LEU A 1 97 ? 1.017 -5.751 13.212 1.00 91.25 97 LEU A CA 1
ATOM 764 C C . LEU A 1 97 ? 0.562 -5.587 14.667 1.00 91.25 97 LEU A C 1
ATOM 766 O O . LEU A 1 97 ? 0.135 -6.571 15.268 1.00 91.25 97 LEU A O 1
ATOM 770 N N . SER A 1 98 ? 0.612 -4.365 15.209 1.00 90.44 98 SER A N 1
ATOM 771 C CA . SER A 1 98 ? 0.090 -4.066 16.547 1.00 90.44 98 SER A CA 1
ATOM 772 C C . SER A 1 98 ? -1.430 -4.225 16.585 1.00 90.44 98 SER A C 1
ATOM 774 O O . SER A 1 98 ? -1.930 -4.973 17.421 1.00 90.44 98 SER A O 1
ATOM 776 N N . ASP A 1 99 ? -2.143 -3.623 15.627 1.00 88.56 99 ASP A N 1
ATOM 777 C CA . ASP A 1 99 ? -3.604 -3.718 15.509 1.00 88.56 99 ASP A CA 1
ATOM 778 C C . ASP A 1 99 ? -4.052 -5.180 15.332 1.00 88.56 99 ASP A C 1
ATOM 780 O O . ASP A 1 99 ? -5.005 -5.648 15.959 1.00 88.56 99 ASP A O 1
ATOM 784 N N . ALA A 1 100 ? -3.335 -5.944 14.498 1.00 90.56 100 ALA A N 1
ATOM 785 C CA . ALA A 1 100 ? -3.601 -7.365 14.311 1.00 90.56 100 ALA A CA 1
ATOM 786 C C . ALA A 1 100 ? -3.372 -8.158 15.605 1.00 90.56 100 ALA A C 1
ATOM 788 O O . ALA A 1 100 ? -4.154 -9.055 15.915 1.00 90.56 100 ALA A O 1
ATOM 789 N N . ASN A 1 101 ? -2.315 -7.848 16.361 1.00 92.88 101 ASN A N 1
ATOM 790 C CA . ASN A 1 101 ? -2.021 -8.526 17.620 1.00 92.88 101 ASN A CA 1
ATOM 791 C C . ASN A 1 101 ? -3.100 -8.266 18.679 1.00 92.88 101 ASN A C 1
ATOM 793 O O . ASN A 1 101 ? -3.556 -9.225 19.294 1.00 92.88 101 ASN A O 1
ATOM 797 N N . GLU A 1 102 ? -3.544 -7.017 18.831 1.00 90.56 102 GLU A N 1
ATOM 798 C CA . GLU A 1 102 ? -4.662 -6.644 19.713 1.00 90.56 102 GLU A CA 1
ATOM 799 C C . GLU A 1 102 ? -5.950 -7.378 19.309 1.00 90.56 102 GLU A C 1
ATOM 801 O O . GLU A 1 102 ? -6.586 -8.040 20.127 1.00 90.56 102 GLU A O 1
ATOM 806 N N . THR A 1 103 ? -6.261 -7.401 18.010 1.00 89.19 103 THR A N 1
ATOM 807 C CA . THR A 1 103 ? -7.444 -8.104 17.487 1.00 89.19 103 THR A CA 1
ATOM 808 C C . THR A 1 103 ? -7.420 -9.610 17.797 1.00 89.19 103 THR A C 1
ATOM 810 O O . THR A 1 103 ? -8.455 -10.209 18.097 1.00 89.19 103 THR A O 1
ATOM 813 N N . PHE A 1 104 ? -6.256 -10.267 17.723 1.00 91.38 104 PHE A N 1
ATOM 814 C CA . PHE A 1 104 ? -6.138 -11.691 18.066 1.00 91.38 104 PHE A CA 1
ATOM 815 C C . PHE A 1 104 ? -6.200 -11.953 19.574 1.00 91.38 104 PHE A C 1
ATOM 817 O O . PHE A 1 104 ? -6.679 -13.020 19.967 1.00 91.38 104 PHE A O 1
ATOM 824 N N . GLU A 1 105 ? -5.740 -11.013 20.399 1.00 89.12 105 GLU A N 1
ATOM 825 C CA . GLU A 1 105 ? -5.842 -11.090 21.858 1.00 89.12 105 GLU A CA 1
ATOM 826 C C . GLU A 1 105 ? -7.307 -11.027 22.318 1.00 89.12 105 GLU A C 1
ATOM 828 O O . GLU A 1 105 ? -7.718 -11.818 23.167 1.00 89.12 105 GLU A O 1
ATOM 833 N N . ASP A 1 106 ? -8.124 -10.197 21.666 1.00 88.44 106 ASP A N 1
ATOM 834 C CA . ASP A 1 106 ? -9.557 -10.082 21.956 1.00 88.44 106 ASP A CA 1
ATOM 835 C C . ASP A 1 106 ? -10.374 -11.304 21.503 1.00 88.44 106 ASP A C 1
ATOM 837 O O . ASP A 1 106 ? -11.336 -11.715 22.158 1.00 88.44 106 ASP A O 1
ATOM 841 N N . LEU A 1 107 ? -10.010 -11.913 20.369 1.00 88.56 107 LEU A N 1
ATOM 842 C CA . LEU A 1 107 ? -10.777 -13.008 19.764 1.00 88.56 107 LEU A CA 1
ATOM 843 C C . LEU A 1 107 ? -10.399 -14.401 20.284 1.00 88.56 107 LEU A C 1
ATOM 845 O O . LEU A 1 107 ? -11.130 -15.367 20.045 1.00 88.56 107 LEU A O 1
ATOM 849 N N . THR A 1 108 ? -9.252 -14.556 20.946 1.00 87.88 108 THR A N 1
ATOM 850 C CA . THR A 1 108 ? -8.724 -15.868 21.332 1.00 87.88 108 THR A CA 1
ATOM 851 C C . THR A 1 108 ? -8.229 -15.895 22.773 1.00 87.88 108 THR A C 1
ATOM 853 O O . THR A 1 108 ? -7.362 -15.146 23.189 1.00 87.88 108 THR A O 1
ATOM 856 N N . THR A 1 109 ? -8.694 -16.886 23.538 1.00 82.69 109 THR A N 1
ATOM 857 C CA . THR A 1 109 ? -8.285 -17.108 24.940 1.00 82.69 109 THR A CA 1
ATOM 858 C C . THR A 1 109 ? -6.904 -17.762 25.092 1.00 82.69 109 THR A C 1
ATOM 860 O O . THR A 1 109 ? -6.470 -18.078 26.201 1.00 82.69 109 THR A O 1
ATOM 863 N N 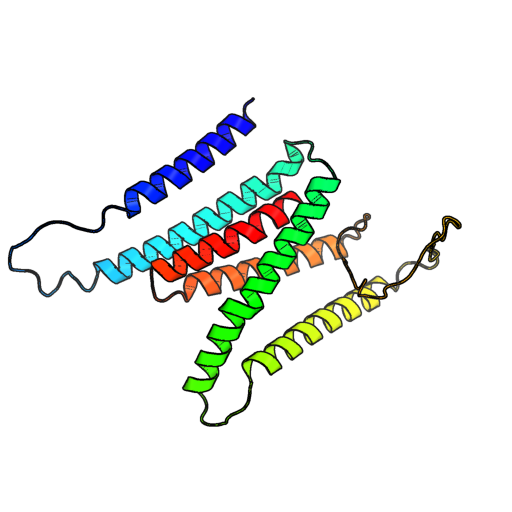. LYS A 1 110 ? -6.213 -18.032 23.980 1.00 83.31 110 LYS A N 1
ATOM 864 C CA . LYS A 1 110 ? -4.887 -18.657 23.946 1.00 83.31 110 LYS A CA 1
ATOM 865 C C . LYS A 1 110 ? -3.825 -17.569 23.833 1.00 83.31 110 LYS A C 1
ATOM 867 O O . LYS A 1 110 ? -3.767 -16.864 22.837 1.00 83.31 110 LYS A O 1
ATOM 872 N N . GLN A 1 111 ? -2.939 -17.507 24.821 1.00 82.12 111 GLN A N 1
ATOM 873 C CA . GLN A 1 111 ? -1.756 -16.645 24.820 1.00 82.12 111 GLN A CA 1
ATOM 874 C C . GLN A 1 111 ? -0.728 -17.167 23.797 1.00 82.12 111 GLN A C 1
ATOM 876 O O . GLN A 1 111 ? 0.172 -17.935 24.137 1.00 82.12 111 GLN A O 1
ATOM 881 N N . TYR A 1 112 ? -0.913 -16.823 22.521 1.00 87.19 112 TYR A N 1
ATOM 882 C CA . TYR A 1 112 ? 0.004 -17.156 21.431 1.00 87.19 112 TYR A CA 1
ATOM 883 C C . TYR A 1 112 ? 0.061 -16.008 20.404 1.00 87.19 112 TYR A C 1
ATOM 885 O O . TYR A 1 112 ? -0.993 -15.504 20.017 1.00 87.19 112 TYR A O 1
ATOM 893 N N . PRO A 1 113 ? 1.256 -15.601 19.929 1.00 90.38 113 PRO A N 1
ATOM 894 C CA . PRO A 1 113 ? 1.430 -14.452 19.036 1.00 90.38 113 PRO A CA 1
ATOM 895 C C . PRO A 1 113 ? 1.031 -14.775 17.582 1.00 90.38 113 PRO A C 1
ATOM 897 O O . PRO A 1 113 ? 1.873 -14.869 16.685 1.00 90.38 113 PRO A O 1
ATOM 900 N N . PHE A 1 114 ? -0.270 -14.955 17.333 1.00 92.12 114 PHE A N 1
ATOM 901 C CA . PHE A 1 114 ? -0.807 -15.317 16.015 1.00 92.12 114 PHE A CA 1
ATOM 902 C C . PHE A 1 114 ? -0.491 -14.284 14.935 1.00 92.12 114 PHE A C 1
ATOM 904 O O . PHE A 1 114 ? -0.176 -14.673 13.810 1.00 92.12 114 PHE A O 1
ATOM 911 N N . ALA A 1 115 ? -0.517 -12.994 15.278 1.00 93.19 115 ALA A N 1
ATOM 912 C CA . ALA A 1 115 ? -0.201 -11.918 14.345 1.00 93.19 115 ALA A CA 1
ATOM 913 C C . ALA A 1 115 ? 1.218 -12.075 13.773 1.00 93.19 115 ALA A C 1
ATOM 915 O O . ALA A 1 115 ? 1.391 -12.159 12.560 1.00 93.19 115 ALA A O 1
ATOM 916 N N . PHE A 1 116 ? 2.218 -12.248 14.642 1.00 93.25 116 PHE A N 1
ATOM 917 C CA . PHE A 1 116 ? 3.618 -12.445 14.249 1.00 93.25 116 PHE A CA 1
ATOM 918 C C . PHE A 1 116 ? 3.834 -13.737 13.456 1.00 93.25 116 PHE A C 1
ATOM 920 O O . PHE A 1 116 ? 4.573 -13.747 12.471 1.00 93.25 116 PHE A O 1
ATOM 927 N N . MET A 1 117 ? 3.169 -14.830 13.846 1.00 94.44 117 MET A N 1
ATOM 928 C CA . MET A 1 117 ? 3.207 -16.079 13.082 1.00 94.44 117 MET A CA 1
ATOM 929 C C . MET A 1 117 ? 2.666 -15.866 11.661 1.00 94.44 117 MET A C 1
ATOM 931 O O . MET A 1 117 ? 3.311 -16.278 10.696 1.00 94.44 117 MET A O 1
ATOM 935 N N . LEU A 1 118 ? 1.512 -15.205 11.517 1.00 93.19 118 LEU A N 1
ATOM 936 C CA . LEU A 1 118 ? 0.918 -14.905 10.213 1.00 93.19 118 LEU A CA 1
ATOM 937 C C . LEU A 1 118 ? 1.790 -13.954 9.384 1.00 93.19 118 LEU A C 1
ATOM 939 O O . LEU A 1 118 ? 1.885 -14.145 8.173 1.00 93.19 118 LEU A O 1
ATOM 943 N N . THR A 1 119 ? 2.493 -13.005 10.008 1.00 92.38 119 THR A N 1
ATOM 944 C CA . THR A 1 119 ? 3.503 -12.177 9.329 1.00 92.38 119 THR A CA 1
ATOM 945 C C . THR A 1 119 ? 4.633 -13.026 8.751 1.00 92.38 119 THR A C 1
ATOM 947 O O . THR A 1 119 ? 4.962 -12.882 7.573 1.00 92.38 119 THR A O 1
ATOM 950 N N . CYS A 1 120 ? 5.187 -13.962 9.530 1.00 93.12 120 CYS A N 1
ATOM 951 C CA . CYS A 1 120 ? 6.213 -14.892 9.049 1.00 93.12 120 CYS A CA 1
ATOM 952 C C . CYS A 1 120 ? 5.694 -15.771 7.902 1.00 93.12 120 CYS A C 1
ATOM 954 O O . CYS A 1 120 ? 6.388 -15.965 6.906 1.00 93.12 120 CYS A O 1
ATOM 956 N N . VAL A 1 121 ? 4.460 -16.274 8.010 1.00 95.31 121 VAL A N 1
ATOM 957 C CA . VAL A 1 121 ? 3.820 -17.061 6.946 1.00 95.31 121 VAL A CA 1
ATOM 958 C C . VAL A 1 121 ? 3.652 -16.225 5.674 1.00 95.31 121 VAL A C 1
ATOM 960 O O . VAL A 1 121 ? 4.014 -16.693 4.598 1.00 95.31 121 VAL A O 1
ATOM 963 N N . GLY A 1 122 ? 3.168 -14.985 5.775 1.00 90.81 122 GLY A N 1
ATOM 964 C CA . GLY A 1 122 ? 3.015 -14.082 4.630 1.00 90.81 122 GLY A CA 1
ATOM 965 C C . GLY A 1 122 ? 4.341 -13.777 3.925 1.00 90.81 122 GLY A C 1
ATOM 966 O O . GLY A 1 122 ? 4.417 -13.807 2.693 1.00 90.81 122 GLY A O 1
ATOM 967 N N . TYR A 1 123 ? 5.413 -13.565 4.695 1.00 90.25 123 TYR A N 1
ATOM 968 C CA . TYR A 1 123 ? 6.760 -13.401 4.147 1.00 90.25 123 TYR A CA 1
ATOM 969 C C . TYR A 1 123 ? 7.238 -14.658 3.401 1.00 90.25 123 TYR A C 1
ATOM 971 O O . TYR A 1 123 ? 7.693 -14.564 2.260 1.00 90.25 123 TYR A O 1
ATOM 979 N N . LEU A 1 124 ? 7.067 -15.848 3.991 1.00 92.38 124 LEU A N 1
ATOM 980 C CA . LEU A 1 124 ? 7.426 -17.116 3.344 1.00 92.38 124 LEU A CA 1
ATOM 981 C C . LEU A 1 124 ? 6.629 -17.362 2.061 1.00 92.38 124 LEU A C 1
ATOM 983 O O . LEU A 1 124 ? 7.205 -17.791 1.066 1.00 92.38 124 LEU A O 1
ATOM 987 N N . VAL A 1 125 ? 5.329 -17.061 2.050 1.00 89.25 125 VAL A N 1
ATOM 988 C CA . VAL A 1 125 ? 4.492 -17.170 0.844 1.00 89.25 125 VAL A CA 1
ATOM 989 C C . VAL A 1 125 ? 5.028 -16.271 -0.272 1.00 89.25 125 VAL A C 1
ATOM 991 O O . VAL A 1 125 ? 5.105 -16.707 -1.419 1.00 89.25 125 VAL A O 1
ATOM 994 N N . THR A 1 126 ? 5.464 -15.055 0.060 1.00 85.00 126 THR A N 1
ATOM 995 C CA . THR A 1 126 ? 6.055 -14.122 -0.912 1.00 85.00 126 THR A CA 1
ATOM 996 C C . THR A 1 126 ? 7.388 -14.651 -1.459 1.00 85.00 126 THR A C 1
ATOM 998 O O . THR A 1 126 ? 7.603 -14.640 -2.669 1.00 85.00 126 THR A O 1
ATOM 1001 N N . MET A 1 127 ? 8.248 -15.210 -0.600 1.00 83.44 127 MET A N 1
ATOM 1002 C CA . MET A 1 127 ? 9.511 -15.856 -1.003 1.00 83.44 127 MET A CA 1
ATOM 1003 C C . MET A 1 127 ? 9.294 -17.104 -1.874 1.00 83.44 127 MET A C 1
ATOM 1005 O O . MET A 1 127 ? 10.029 -17.347 -2.835 1.00 83.44 127 MET A O 1
ATOM 1009 N N . VAL A 1 128 ? 8.267 -17.902 -1.569 1.00 88.00 128 VAL A N 1
ATOM 1010 C CA . VAL A 1 128 ? 7.873 -19.047 -2.399 1.00 88.00 128 VAL A CA 1
ATOM 1011 C C . VAL A 1 128 ? 7.353 -18.568 -3.752 1.00 88.00 128 VAL A C 1
ATOM 1013 O O . VAL A 1 128 ? 7.723 -19.152 -4.767 1.00 88.00 128 VAL A O 1
ATOM 1016 N N . ALA A 1 129 ? 6.556 -17.497 -3.800 1.00 82.62 129 ALA A N 1
ATOM 1017 C CA . ALA A 1 129 ? 6.092 -16.920 -5.059 1.00 82.62 129 ALA A CA 1
ATOM 1018 C C . ALA A 1 129 ? 7.268 -16.466 -5.943 1.00 82.62 129 ALA A C 1
ATOM 1020 O O . ALA A 1 129 ? 7.306 -16.835 -7.116 1.00 82.62 129 ALA A O 1
ATOM 1021 N N . ASP A 1 130 ? 8.264 -15.772 -5.378 1.00 80.19 130 ASP A N 1
ATOM 1022 C CA . ASP A 1 130 ? 9.495 -15.377 -6.088 1.00 80.19 130 ASP A CA 1
ATOM 1023 C C . ASP A 1 130 ? 10.264 -16.595 -6.636 1.00 80.19 130 ASP A C 1
ATOM 1025 O O . ASP A 1 130 ? 10.693 -16.628 -7.793 1.00 80.19 130 ASP A O 1
ATOM 1029 N N . SER A 1 131 ? 10.356 -17.660 -5.833 1.00 80.88 131 SER A N 1
ATOM 1030 C CA . SER A 1 131 ? 11.005 -18.918 -6.223 1.00 80.88 131 SER A CA 1
ATOM 1031 C C . SER A 1 131 ? 10.256 -19.639 -7.348 1.00 80.88 131 SER A C 1
ATOM 1033 O O . SER A 1 131 ? 10.880 -20.159 -8.273 1.00 80.88 131 SER A O 1
ATOM 1035 N N . VAL A 1 132 ? 8.920 -19.662 -7.301 1.00 84.94 132 VAL A N 1
ATOM 1036 C CA . VAL A 1 132 ? 8.072 -20.264 -8.341 1.00 84.94 132 VAL A CA 1
ATOM 1037 C C . VAL A 1 132 ? 8.195 -19.483 -9.645 1.00 84.94 132 VAL A C 1
ATOM 1039 O O . VAL A 1 132 ? 8.381 -20.091 -10.699 1.00 84.94 132 VAL A O 1
ATOM 1042 N N . VAL A 1 133 ? 8.150 -18.150 -9.585 1.00 79.88 133 VAL A N 1
ATOM 1043 C CA . VAL A 1 133 ? 8.363 -17.280 -10.750 1.00 79.88 133 VAL A CA 1
ATOM 1044 C C . VAL A 1 133 ? 9.738 -17.550 -11.362 1.00 79.88 133 VAL A C 1
ATOM 1046 O O . VAL A 1 133 ? 9.831 -17.870 -12.547 1.00 79.88 133 VAL A O 1
ATOM 1049 N N . SER A 1 134 ? 10.794 -17.529 -10.547 1.00 76.69 134 SER A N 1
ATOM 1050 C CA . SER A 1 134 ? 12.168 -17.794 -10.989 1.00 76.69 134 SER A CA 1
ATOM 1051 C C . SER A 1 134 ? 12.334 -19.192 -11.589 1.00 76.69 134 SER A C 1
ATOM 1053 O O . SER A 1 134 ? 13.037 -19.365 -12.581 1.00 76.69 134 SER A O 1
ATOM 1055 N N . TYR A 1 135 ? 11.659 -20.199 -11.036 1.00 82.25 135 TYR A N 1
ATOM 1056 C CA . TYR A 1 135 ? 11.697 -21.566 -11.550 1.00 82.25 135 TYR A CA 1
ATOM 1057 C C . TYR A 1 135 ? 10.986 -21.708 -12.905 1.00 82.25 135 TYR A C 1
ATOM 1059 O O . TYR A 1 135 ? 11.509 -22.352 -13.817 1.00 82.25 135 TYR A O 1
ATOM 1067 N N . VAL A 1 136 ? 9.806 -21.099 -13.059 1.00 80.62 136 VAL A N 1
ATOM 1068 C CA . VAL A 1 136 ? 9.001 -21.176 -14.290 1.00 80.62 136 VAL A CA 1
ATOM 1069 C C . VAL A 1 136 ? 9.654 -20.387 -15.428 1.00 80.62 136 VAL A C 1
ATOM 1071 O O . VAL A 1 136 ? 9.733 -20.889 -16.550 1.00 80.62 136 VAL A O 1
ATOM 1074 N N . TYR A 1 137 ? 10.170 -19.188 -15.146 1.00 72.50 137 TYR A N 1
ATOM 1075 C CA . TYR A 1 137 ? 10.801 -18.321 -16.147 1.00 72.50 137 TYR A CA 1
ATOM 1076 C C . TYR A 1 137 ? 12.305 -18.589 -16.340 1.00 72.50 137 TYR A C 1
ATOM 1078 O O . TYR A 1 137 ? 12.855 -18.277 -17.396 1.00 72.50 137 TYR A O 1
ATOM 1086 N N . GLY A 1 138 ? 12.969 -19.255 -15.390 1.00 62.19 138 GLY A N 1
ATOM 1087 C CA . GLY A 1 138 ? 14.378 -19.658 -15.486 1.00 62.19 138 GLY A CA 1
ATOM 1088 C C . GLY A 1 138 ? 14.658 -20.750 -16.525 1.00 62.19 138 GLY A C 1
ATOM 1089 O O . GLY A 1 138 ? 15.810 -20.997 -16.879 1.00 62.19 138 GLY A O 1
ATOM 1090 N N . LYS A 1 139 ? 13.620 -21.383 -17.085 1.00 48.78 139 LYS A N 1
ATOM 1091 C CA . LYS A 1 139 ? 13.731 -22.456 -18.088 1.00 48.78 139 LYS A CA 1
ATOM 1092 C C . LYS A 1 139 ? 13.714 -21.942 -19.541 1.00 48.78 139 LYS A C 1
ATOM 1094 O O . LYS A 1 139 ? 13.239 -22.634 -20.437 1.00 48.78 139 LYS A O 1
ATOM 1099 N N . GLY A 1 140 ? 14.220 -20.727 -19.776 1.00 53.53 140 GLY A N 1
ATOM 1100 C CA . GLY A 1 140 ? 14.179 -20.057 -21.085 1.00 53.53 140 GLY A CA 1
ATOM 1101 C C . GLY A 1 140 ? 15.493 -19.459 -21.601 1.00 53.53 140 GLY A C 1
ATOM 1102 O O . GLY A 1 140 ? 15.495 -18.917 -22.704 1.00 53.53 140 GLY A O 1
ATOM 1103 N N . LYS A 1 141 ? 16.615 -19.533 -20.868 1.00 41.94 141 LYS A N 1
ATOM 1104 C CA . LYS A 1 141 ? 17.895 -19.005 -21.371 1.00 41.94 141 LYS A CA 1
ATOM 1105 C C . LYS A 1 141 ? 1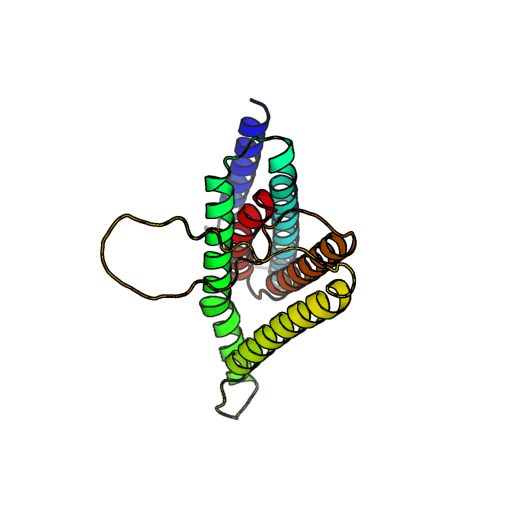9.095 -19.734 -20.770 1.00 41.94 141 LYS A C 1
ATOM 1107 O O . LYS A 1 141 ? 19.498 -19.480 -19.641 1.00 41.94 141 LYS A O 1
ATOM 1112 N N . GLY A 1 142 ? 19.682 -20.637 -21.554 1.00 46.81 142 GLY A N 1
ATOM 1113 C CA . GLY A 1 142 ? 21.091 -20.965 -21.378 1.00 46.81 142 GLY A CA 1
ATOM 1114 C C . GLY A 1 142 ? 21.924 -19.694 -21.575 1.00 46.81 142 GLY A C 1
ATOM 1115 O O . GLY A 1 142 ? 21.684 -18.948 -22.523 1.00 46.81 142 GLY A O 1
ATOM 1116 N N . SER A 1 143 ? 22.880 -19.481 -20.671 1.00 46.56 143 SER A N 1
ATOM 1117 C CA . SER A 1 143 ? 23.923 -18.448 -20.708 1.00 46.56 143 SER A CA 1
ATOM 1118 C C . SER A 1 143 ? 23.466 -16.994 -20.516 1.00 46.56 143 SER A C 1
ATOM 1120 O O . SER A 1 143 ? 23.234 -16.262 -21.473 1.00 46.56 143 SER A O 1
ATOM 1122 N N . SER A 1 144 ? 23.505 -16.526 -19.266 1.00 33.53 144 SER A N 1
ATOM 1123 C CA . SER A 1 144 ? 24.120 -15.228 -18.973 1.00 33.53 144 SER A CA 1
ATOM 1124 C C . SER A 1 144 ? 24.916 -15.340 -17.679 1.00 33.53 144 SER A C 1
ATOM 1126 O O . SER A 1 144 ? 24.404 -15.742 -16.639 1.00 33.53 144 SER A O 1
ATOM 1128 N N . CYS A 1 145 ? 26.207 -15.075 -17.822 1.00 30.86 145 CYS A N 1
ATOM 1129 C CA . CYS A 1 145 ? 27.239 -15.173 -16.811 1.00 30.86 145 CYS A CA 1
ATOM 1130 C C . CYS A 1 145 ? 26.933 -14.276 -15.606 1.00 30.86 145 CYS A C 1
ATOM 1132 O O . CYS A 1 145 ? 26.508 -13.131 -15.749 1.00 30.86 145 CYS A O 1
ATOM 1134 N N . HIS A 1 146 ? 27.205 -14.820 -14.427 1.00 35.53 146 HIS A N 1
ATOM 1135 C CA . HIS A 1 146 ? 27.270 -14.125 -13.156 1.00 35.53 146 HIS A CA 1
ATOM 1136 C C . HIS A 1 146 ? 28.537 -13.250 -13.162 1.00 35.53 146 HIS A C 1
ATOM 1138 O O . HIS A 1 146 ? 29.598 -13.698 -12.738 1.00 35.53 146 HIS A O 1
ATOM 1144 N N . THR A 1 147 ? 28.463 -12.019 -13.675 1.00 27.92 147 THR A N 1
ATOM 1145 C CA . THR A 1 147 ? 29.535 -11.035 -13.458 1.00 27.92 147 THR A CA 1
ATOM 1146 C C . THR A 1 147 ? 29.353 -10.435 -12.069 1.00 27.92 147 THR A C 1
ATOM 1148 O O . THR A 1 147 ? 28.616 -9.474 -11.868 1.00 27.92 147 THR A O 1
ATOM 1151 N N . TYR A 1 148 ? 30.010 -11.052 -11.092 1.00 32.97 148 TYR A N 1
ATOM 1152 C CA . TYR A 1 148 ? 30.524 -10.340 -9.931 1.00 32.97 148 TYR A CA 1
ATOM 1153 C C . TYR A 1 148 ? 31.725 -9.525 -10.434 1.00 32.97 148 TYR A C 1
ATOM 1155 O O . TYR A 1 148 ? 32.822 -10.058 -10.554 1.00 32.97 148 TYR A O 1
ATOM 1163 N N . ASP A 1 149 ? 31.540 -8.258 -10.807 1.00 30.53 149 ASP A N 1
ATOM 1164 C CA . ASP A 1 149 ? 32.704 -7.402 -11.059 1.00 30.53 149 ASP A CA 1
ATOM 1165 C C . ASP A 1 149 ? 33.268 -6.951 -9.712 1.00 30.53 149 ASP A C 1
ATOM 1167 O O . ASP A 1 149 ? 32.774 -6.043 -9.045 1.00 30.53 149 ASP A O 1
ATOM 1171 N N . LEU A 1 150 ? 34.286 -7.697 -9.292 1.00 36.84 150 LEU A N 1
ATOM 1172 C CA . LEU A 1 150 ? 35.217 -7.362 -8.236 1.00 36.84 150 LEU A CA 1
ATOM 1173 C C . LEU A 1 150 ? 36.343 -6.537 -8.882 1.00 36.84 150 LEU A C 1
ATOM 1175 O O . LEU A 1 150 ? 37.310 -7.111 -9.380 1.00 36.84 150 LEU A O 1
ATOM 1179 N N . GLU A 1 151 ? 36.243 -5.206 -8.874 1.00 32.25 151 GLU A N 1
ATOM 1180 C CA . GLU A 1 151 ? 37.425 -4.356 -9.066 1.00 32.25 151 GLU A CA 1
ATOM 1181 C C . GLU A 1 151 ? 38.098 -4.083 -7.712 1.00 32.25 151 GLU A C 1
ATOM 1183 O O . GLU A 1 151 ? 37.478 -3.699 -6.719 1.00 32.25 151 GLU A O 1
ATOM 1188 N N . LEU A 1 152 ? 39.397 -4.374 -7.680 1.00 33.62 152 LEU A N 1
ATOM 1189 C CA . LEU A 1 152 ? 40.272 -4.459 -6.519 1.00 33.62 152 LEU A CA 1
ATOM 1190 C C . LEU A 1 152 ? 40.973 -3.112 -6.237 1.00 33.62 152 LEU A C 1
ATOM 1192 O O . LEU A 1 152 ? 41.537 -2.509 -7.143 1.00 33.62 152 LEU A O 1
ATOM 1196 N N . HIS A 1 153 ? 41.090 -2.796 -4.939 1.00 30.22 153 HIS A N 1
ATOM 1197 C CA . HIS A 1 153 ? 42.195 -2.095 -4.247 1.00 30.22 153 HIS A CA 1
ATOM 1198 C C . HIS A 1 153 ? 41.980 -0.651 -3.735 1.00 30.22 153 HIS A C 1
ATOM 1200 O O . HIS A 1 153 ? 42.144 0.331 -4.452 1.00 30.22 153 HIS A O 1
ATOM 1206 N N . GLY A 1 154 ? 41.759 -0.547 -2.413 1.00 27.77 154 GLY A N 1
ATOM 1207 C CA . GLY A 1 154 ? 41.799 0.692 -1.626 1.00 27.77 154 GLY A CA 1
ATOM 1208 C C . GLY A 1 154 ? 41.422 0.505 -0.143 1.00 27.77 154 GLY A C 1
ATOM 1209 O O . GLY A 1 154 ? 40.431 1.057 0.302 1.00 27.77 154 GLY A O 1
ATOM 1210 N N . THR A 1 155 ? 42.180 -0.325 0.581 1.00 26.27 155 THR A N 1
ATOM 1211 C CA . THR A 1 155 ? 42.444 -0.356 2.045 1.00 26.27 155 THR A CA 1
ATOM 1212 C C . THR A 1 155 ? 41.415 0.220 3.052 1.00 26.27 155 THR A C 1
ATOM 1214 O O . THR A 1 155 ? 41.302 1.434 3.184 1.00 26.27 155 THR A O 1
ATOM 1217 N N . GLY A 1 156 ? 40.853 -0.640 3.927 1.00 24.67 156 GLY A N 1
ATOM 1218 C CA . GLY A 1 156 ? 40.535 -0.269 5.326 1.00 24.67 156 GLY A CA 1
ATOM 1219 C C . GLY A 1 156 ? 39.189 -0.717 5.933 1.00 24.67 156 GLY A C 1
ATOM 1220 O O . GLY A 1 156 ? 38.215 0.016 5.872 1.00 24.67 156 GLY A O 1
ATOM 1221 N N . THR A 1 157 ? 39.208 -1.854 6.650 1.00 24.45 157 THR A N 1
ATOM 1222 C CA . THR A 1 157 ? 38.411 -2.192 7.865 1.00 24.45 157 THR A CA 1
ATOM 1223 C C . THR A 1 157 ? 36.868 -2.224 7.833 1.00 24.45 157 THR A C 1
ATOM 1225 O O . THR A 1 157 ? 36.204 -1.238 8.117 1.00 24.45 157 THR A O 1
ATOM 1228 N N . GLY A 1 158 ? 36.335 -3.441 7.644 1.00 27.83 158 GLY A N 1
ATOM 1229 C CA . GLY A 1 158 ? 35.389 -4.145 8.532 1.00 27.83 158 GLY A CA 1
ATOM 1230 C C . GLY A 1 158 ? 34.102 -3.462 9.010 1.00 27.83 158 GLY A C 1
ATOM 1231 O O . GLY A 1 158 ? 34.127 -2.674 9.949 1.00 27.83 158 GLY A O 1
ATOM 1232 N N . THR A 1 159 ? 32.960 -3.920 8.491 1.00 24.83 159 THR A N 1
ATOM 1233 C CA . THR A 1 159 ? 31.828 -4.445 9.288 1.00 24.83 159 THR A CA 1
ATOM 1234 C C . THR A 1 159 ? 30.805 -5.097 8.358 1.00 24.83 159 THR A C 1
ATOM 1236 O O . THR A 1 159 ? 30.270 -4.467 7.450 1.00 24.83 159 THR A O 1
ATOM 1239 N N . ASP A 1 160 ? 30.565 -6.384 8.586 1.00 30.48 160 ASP A N 1
ATOM 1240 C CA . ASP A 1 160 ? 29.510 -7.175 7.966 1.00 30.48 160 ASP A CA 1
ATOM 1241 C C . ASP A 1 160 ? 28.131 -6.692 8.441 1.00 30.48 160 ASP A C 1
ATOM 1243 O O . ASP A 1 160 ? 27.873 -6.685 9.644 1.00 30.48 160 ASP A O 1
ATOM 1247 N N . ALA A 1 161 ? 27.234 -6.328 7.517 1.00 26.73 161 ALA A N 1
ATOM 1248 C CA . ALA A 1 161 ? 25.786 -6.324 7.744 1.00 26.73 161 ALA A CA 1
ATOM 1249 C C . ALA A 1 161 ? 25.002 -6.180 6.423 1.00 26.73 161 ALA A C 1
ATOM 1251 O O . ALA A 1 161 ? 25.020 -5.133 5.785 1.00 26.73 161 ALA A O 1
ATOM 1252 N N . ALA A 1 162 ? 24.276 -7.247 6.075 1.00 26.34 162 ALA A N 1
ATOM 1253 C CA . ALA A 1 162 ? 23.035 -7.267 5.293 1.00 26.34 162 ALA A CA 1
ATOM 1254 C C . ALA A 1 162 ? 23.012 -6.560 3.918 1.00 26.34 162 ALA A C 1
ATOM 1256 O O . ALA A 1 162 ? 22.590 -5.416 3.783 1.00 26.34 162 ALA A O 1
ATOM 1257 N N . CYS A 1 163 ? 23.305 -7.320 2.860 1.00 25.39 163 CYS A N 1
ATOM 1258 C CA . CYS A 1 163 ? 22.819 -7.025 1.513 1.00 25.39 163 CYS A CA 1
ATOM 1259 C C . CYS A 1 163 ? 21.988 -8.218 1.035 1.00 25.39 163 CYS A C 1
ATOM 1261 O O . CYS A 1 163 ? 22.511 -9.143 0.422 1.00 25.39 163 CYS A O 1
ATOM 1263 N N . GLU A 1 164 ? 20.695 -8.223 1.351 1.00 28.39 164 GLU A N 1
ATOM 1264 C CA . GLU A 1 164 ? 19.739 -9.107 0.690 1.00 28.39 164 GLU A CA 1
ATOM 1265 C C . GLU A 1 164 ? 18.611 -8.272 0.074 1.00 28.39 164 GLU A C 1
ATOM 1267 O O . GLU A 1 164 ? 17.730 -7.751 0.750 1.00 28.39 164 GLU A O 1
ATOM 1272 N N . ARG A 1 165 ? 18.680 -8.216 -1.262 1.00 30.64 165 ARG A N 1
ATOM 1273 C CA . ARG A 1 165 ? 17.550 -8.266 -2.194 1.00 30.64 165 ARG A CA 1
ATOM 1274 C C . ARG A 1 165 ? 16.693 -7.001 -2.356 1.00 30.64 165 ARG A C 1
ATOM 1276 O O . ARG A 1 165 ? 15.486 -7.001 -2.153 1.00 30.64 165 ARG A O 1
ATOM 1283 N N . SER A 1 166 ? 17.306 -5.979 -2.954 1.00 33.97 166 SER A N 1
ATOM 1284 C CA . SER A 1 166 ? 16.618 -5.049 -3.867 1.00 33.97 166 SER A CA 1
ATOM 1285 C C . SER A 1 166 ? 16.225 -5.773 -5.168 1.00 33.97 166 SER A C 1
ATOM 1287 O O . SER A 1 166 ? 16.819 -5.544 -6.220 1.00 33.97 166 SER A O 1
ATOM 1289 N N . SER A 1 167 ? 15.263 -6.698 -5.123 1.00 36.06 167 SER A N 1
ATOM 1290 C CA . SER A 1 167 ? 14.725 -7.345 -6.329 1.00 36.06 167 SER A CA 1
ATOM 1291 C C . SER A 1 167 ? 13.526 -6.571 -6.875 1.00 36.06 167 SER A C 1
ATOM 1293 O O . SER A 1 167 ? 12.390 -6.951 -6.621 1.00 36.06 167 SER A O 1
ATOM 1295 N N . SER A 1 168 ? 13.784 -5.495 -7.622 1.00 35.66 168 SER A N 1
ATOM 1296 C CA . SER A 1 168 ? 12.925 -5.053 -8.745 1.00 35.66 168 SER A CA 1
ATOM 1297 C C . SER A 1 168 ? 13.473 -3.810 -9.463 1.00 35.66 168 SER A C 1
ATOM 1299 O O . SER A 1 168 ? 12.706 -2.974 -9.928 1.00 35.66 168 SER A O 1
ATOM 1301 N N . LEU A 1 169 ? 14.795 -3.652 -9.562 1.00 48.03 169 LEU A N 1
ATOM 1302 C CA . LEU A 1 169 ? 15.399 -2.668 -10.467 1.00 48.03 169 LEU A CA 1
ATOM 1303 C C . LEU A 1 169 ? 16.564 -3.319 -11.218 1.00 48.03 169 LEU A C 1
ATOM 1305 O O . LEU A 1 169 ? 17.729 -2.968 -11.067 1.00 48.03 169 LEU A O 1
ATOM 1309 N N . SER A 1 170 ? 16.228 -4.311 -12.041 1.00 36.78 170 SER A N 1
ATOM 1310 C CA . SER A 1 170 ? 17.090 -4.791 -13.117 1.00 36.78 170 SER A CA 1
ATOM 1311 C C . SER A 1 170 ? 16.282 -4.875 -14.412 1.00 36.78 170 SER A C 1
ATOM 1313 O O . SER A 1 170 ? 15.303 -5.601 -14.553 1.00 36.78 170 SER A O 1
ATOM 1315 N N . SER A 1 171 ? 16.698 -4.038 -15.355 1.00 44.06 171 SER A N 1
ATOM 1316 C CA . SER A 1 171 ? 16.200 -3.928 -16.721 1.00 44.06 171 SER A CA 1
ATOM 1317 C C . SER A 1 171 ? 16.404 -5.245 -17.491 1.00 44.06 171 SER A C 1
ATOM 1319 O O . SER A 1 171 ? 17.544 -5.683 -17.630 1.00 44.06 171 SER A O 1
ATOM 1321 N N . VAL A 1 172 ? 15.322 -5.871 -17.967 1.00 40.97 172 VAL A N 1
ATOM 1322 C CA . VAL A 1 172 ? 14.905 -6.109 -19.375 1.00 40.97 172 VAL A CA 1
ATOM 1323 C C . VAL A 1 172 ? 13.670 -7.020 -19.296 1.00 40.97 172 VAL A C 1
ATOM 1325 O O . VAL A 1 172 ? 13.770 -8.177 -18.902 1.00 40.97 172 VAL A O 1
ATOM 1328 N N . SER A 1 173 ? 12.504 -6.479 -19.650 1.00 52.91 173 SER A N 1
ATOM 1329 C CA . SER A 1 173 ? 11.185 -7.082 -19.456 1.00 52.91 173 SER A CA 1
ATOM 1330 C C . SER A 1 173 ? 10.931 -8.305 -20.341 1.00 52.91 173 SER A C 1
ATOM 1332 O O . SER A 1 173 ? 10.778 -8.201 -21.560 1.00 52.91 173 SER A O 1
ATOM 1334 N N . SER A 1 174 ? 10.773 -9.470 -19.713 1.00 67.56 174 SER A N 1
ATOM 1335 C CA . SER A 1 174 ? 9.882 -10.487 -20.268 1.00 67.56 174 SER A CA 1
ATOM 1336 C C . SER A 1 174 ? 8.438 -10.008 -20.087 1.00 67.56 174 SER A C 1
ATOM 1338 O O . SER A 1 174 ? 8.113 -9.367 -19.089 1.00 67.56 174 SER A O 1
ATOM 1340 N N . PHE A 1 175 ? 7.538 -10.339 -21.017 1.00 74.88 175 PHE A N 1
ATOM 1341 C CA . PHE A 1 175 ? 6.097 -10.080 -20.862 1.00 74.88 175 PHE A CA 1
ATOM 1342 C C . PHE A 1 175 ? 5.562 -10.605 -19.514 1.00 74.88 175 PHE A C 1
ATOM 1344 O O . PHE A 1 175 ? 4.687 -9.991 -18.907 1.00 74.88 175 PHE A O 1
ATOM 1351 N N . GLY A 1 176 ? 6.143 -11.704 -19.021 1.00 75.06 176 GLY A N 1
ATOM 1352 C CA . GLY A 1 176 ? 5.835 -12.273 -17.712 1.00 75.06 176 GLY A CA 1
ATOM 1353 C C . GLY A 1 176 ? 6.107 -11.329 -16.543 1.00 75.06 176 GLY A C 1
ATOM 1354 O O . GLY A 1 176 ? 5.257 -11.209 -15.666 1.00 75.06 176 GLY A O 1
ATOM 1355 N N . ASP A 1 177 ? 7.228 -10.606 -16.553 1.00 75.25 177 ASP A N 1
ATOM 1356 C CA . ASP A 1 177 ? 7.617 -9.721 -15.448 1.00 75.25 177 ASP A CA 1
ATOM 1357 C C . ASP A 1 177 ? 6.650 -8.540 -15.335 1.00 75.25 177 ASP A C 1
ATOM 1359 O O . ASP A 1 177 ? 6.195 -8.202 -14.246 1.00 75.25 177 ASP A O 1
ATOM 1363 N N . SER A 1 178 ? 6.251 -7.959 -16.473 1.00 80.50 178 SER A N 1
ATOM 1364 C CA . SER A 1 178 ? 5.245 -6.893 -16.500 1.00 80.50 178 SER A CA 1
ATOM 1365 C C . SER A 1 178 ? 3.889 -7.374 -15.982 1.00 80.50 178 SER A C 1
ATOM 1367 O O . SER A 1 178 ? 3.259 -6.674 -15.194 1.00 80.50 178 SER A O 1
ATOM 1369 N N . VAL A 1 179 ? 3.443 -8.573 -16.375 1.00 82.25 179 VAL A N 1
ATOM 1370 C CA . VAL A 1 179 ? 2.179 -9.150 -15.885 1.00 82.25 179 VAL A CA 1
ATOM 1371 C C . VAL A 1 179 ? 2.238 -9.412 -14.380 1.00 82.25 179 VAL A C 1
ATOM 1373 O O . VAL A 1 179 ? 1.292 -9.078 -13.670 1.00 82.25 179 VAL A O 1
ATOM 1376 N N . LEU A 1 180 ? 3.343 -9.962 -13.876 1.00 81.00 180 LEU A N 1
ATOM 1377 C CA . LEU A 1 180 ? 3.524 -10.225 -12.448 1.00 81.00 180 LEU A CA 1
ATOM 1378 C C . LEU A 1 180 ? 3.576 -8.934 -11.627 1.00 81.00 180 LEU A C 1
ATOM 1380 O O . LEU A 1 180 ? 2.946 -8.878 -10.573 1.00 81.00 180 LEU A O 1
ATOM 1384 N N . LEU A 1 181 ? 4.236 -7.882 -12.126 1.00 80.56 181 LEU A N 1
ATOM 1385 C CA . LEU A 1 181 ? 4.214 -6.569 -11.478 1.00 80.56 181 LEU A CA 1
ATOM 1386 C C . LEU A 1 181 ? 2.809 -5.966 -11.452 1.00 80.56 181 LEU A C 1
ATOM 1388 O O . LEU A 1 181 ? 2.389 -5.467 -10.413 1.00 80.56 181 LEU A O 1
ATOM 1392 N N . ILE A 1 182 ? 2.050 -6.056 -12.547 1.00 83.94 182 ILE A N 1
ATOM 1393 C CA . ILE A 1 182 ? 0.660 -5.578 -12.581 1.00 83.94 182 ILE A CA 1
ATOM 1394 C C . ILE A 1 182 ? -0.183 -6.327 -11.543 1.00 83.94 182 ILE A C 1
ATOM 1396 O O . ILE A 1 182 ? -0.888 -5.698 -10.759 1.00 83.94 182 ILE A O 1
ATOM 1400 N N . VAL A 1 183 ? -0.080 -7.658 -11.487 1.00 83.12 183 VAL A N 1
ATOM 1401 C CA . VAL A 1 183 ? -0.815 -8.477 -10.511 1.00 83.12 183 VAL A CA 1
ATOM 1402 C C . VAL A 1 183 ? -0.413 -8.129 -9.074 1.00 83.12 183 VAL A C 1
ATOM 1404 O O . VAL A 1 183 ? -1.291 -7.950 -8.228 1.00 83.12 183 VAL A O 1
ATOM 1407 N N . ALA A 1 184 ? 0.884 -7.978 -8.791 1.00 81.69 184 ALA A N 1
ATOM 1408 C CA . ALA A 1 184 ? 1.381 -7.598 -7.469 1.00 81.69 184 ALA A CA 1
ATOM 1409 C C . ALA A 1 184 ? 0.845 -6.223 -7.031 1.00 81.69 184 ALA A C 1
ATOM 1411 O O . ALA A 1 184 ? 0.343 -6.079 -5.916 1.00 81.69 184 ALA A O 1
ATOM 1412 N N . LEU A 1 185 ? 0.869 -5.235 -7.930 1.00 82.88 185 LEU A N 1
ATOM 1413 C CA . LEU A 1 185 ? 0.319 -3.900 -7.688 1.00 82.88 185 LEU A CA 1
ATOM 1414 C C . LEU A 1 185 ? -1.201 -3.912 -7.490 1.00 82.88 185 LEU A C 1
ATOM 1416 O O . LEU A 1 185 ? -1.714 -3.162 -6.659 1.00 82.88 185 LEU A O 1
ATOM 1420 N N . CYS A 1 186 ? -1.930 -4.777 -8.203 1.00 87.00 186 CYS A N 1
ATOM 1421 C CA . CYS A 1 186 ? -3.365 -4.955 -7.995 1.00 87.00 186 CYS A CA 1
ATOM 1422 C C . CYS A 1 186 ? -3.666 -5.455 -6.580 1.00 87.00 186 CYS A C 1
ATOM 1424 O O . CYS A 1 186 ? -4.480 -4.846 -5.888 1.00 87.00 186 CYS A O 1
ATOM 1426 N N . PHE A 1 187 ? -2.997 -6.520 -6.129 1.00 83.62 187 PHE A N 1
ATOM 1427 C CA . PHE A 1 187 ? -3.191 -7.033 -4.769 1.00 83.62 187 PHE A CA 1
ATOM 1428 C C . PHE A 1 187 ? -2.799 -6.005 -3.705 1.00 83.62 187 PHE A C 1
ATOM 1430 O O . PHE A 1 187 ? -3.543 -5.814 -2.745 1.00 83.62 187 PHE A O 1
ATOM 1437 N N . HIS A 1 188 ? -1.689 -5.293 -3.907 1.00 82.50 188 HIS A N 1
ATOM 1438 C CA . HIS A 1 188 ? -1.251 -4.231 -3.002 1.00 82.50 188 HIS A CA 1
ATOM 1439 C C . HIS A 1 188 ? -2.321 -3.136 -2.852 1.00 82.50 188 HIS A C 1
ATOM 1441 O O . HIS A 1 188 ? -2.698 -2.776 -1.740 1.00 82.50 188 HIS A O 1
ATOM 1447 N N . SER A 1 189 ? -2.888 -2.677 -3.972 1.00 84.75 189 SER A N 1
ATOM 1448 C CA . SER A 1 189 ? -3.944 -1.659 -3.981 1.00 84.75 189 SER A CA 1
ATOM 1449 C C . SER A 1 189 ? -5.255 -2.148 -3.344 1.00 84.75 189 SER A C 1
ATOM 1451 O O . SER A 1 189 ? -5.955 -1.376 -2.690 1.00 84.75 189 SER A O 1
ATOM 1453 N N . VAL A 1 190 ? -5.593 -3.436 -3.494 1.00 88.38 190 VAL A N 1
ATOM 1454 C CA . VAL A 1 190 ? -6.788 -4.029 -2.868 1.00 88.38 190 VAL A CA 1
ATOM 1455 C C . VAL A 1 190 ? -6.667 -4.039 -1.345 1.00 88.38 190 VAL A C 1
ATOM 1457 O O . VAL A 1 190 ? -7.590 -3.592 -0.665 1.00 88.38 190 VAL A O 1
ATOM 1460 N N . PHE A 1 191 ? -5.546 -4.515 -0.796 1.00 85.88 191 PHE A N 1
ATOM 1461 C CA . PHE A 1 191 ? -5.363 -4.581 0.659 1.00 85.88 191 PHE A CA 1
ATOM 1462 C C . PHE A 1 191 ? -5.337 -3.203 1.308 1.00 85.88 191 PHE A C 1
ATOM 1464 O O . PHE A 1 191 ? -5.907 -3.001 2.376 1.00 85.88 191 PHE A O 1
ATOM 1471 N N . GLU A 1 192 ? -4.752 -2.234 0.623 1.00 82.56 192 GLU A N 1
ATOM 1472 C CA . GLU A 1 192 ? -4.748 -0.850 1.063 1.00 82.56 192 GLU A CA 1
ATOM 1473 C C . GLU A 1 192 ? -6.154 -0.228 1.077 1.00 82.56 192 GLU A C 1
ATOM 1475 O O . GLU A 1 192 ? -6.535 0.447 2.035 1.00 82.56 192 GLU A O 1
ATOM 1480 N N . GLY A 1 193 ? -6.970 -0.513 0.056 1.00 87.56 193 GLY A N 1
ATOM 1481 C CA . GLY A 1 193 ? -8.370 -0.097 0.031 1.00 87.56 193 GLY A CA 1
ATOM 1482 C C . GLY A 1 193 ? -9.195 -0.728 1.157 1.00 87.56 193 GLY A C 1
ATOM 1483 O O . GLY A 1 193 ? -10.048 -0.060 1.742 1.00 87.56 193 GLY A O 1
ATOM 1484 N N . ILE A 1 194 ? -8.911 -1.988 1.507 1.00 88.44 194 ILE A N 1
ATOM 1485 C CA . ILE A 1 194 ? -9.531 -2.670 2.652 1.00 88.44 194 ILE A CA 1
ATOM 1486 C C . ILE A 1 194 ? -9.106 -2.007 3.968 1.00 88.44 194 ILE A C 1
ATOM 1488 O O . ILE A 1 194 ? -9.967 -1.756 4.806 1.00 88.44 194 ILE A O 1
ATOM 1492 N N . ALA A 1 195 ? -7.826 -1.658 4.134 1.00 85.12 195 ALA A N 1
ATOM 1493 C CA . ALA A 1 195 ? -7.331 -0.986 5.338 1.00 85.12 195 ALA A CA 1
ATOM 1494 C C . ALA A 1 195 ? -8.046 0.357 5.581 1.00 85.12 195 ALA A C 1
ATOM 1496 O O . ALA A 1 195 ? -8.553 0.609 6.672 1.00 85.12 195 ALA A O 1
ATOM 1497 N N . ILE A 1 196 ? -8.192 1.182 4.537 1.00 86.81 196 ILE A N 1
ATOM 1498 C CA . ILE A 1 196 ? -8.981 2.426 4.600 1.00 86.81 196 ILE A CA 1
ATOM 1499 C C . ILE A 1 196 ? -10.466 2.123 4.864 1.00 86.81 196 ILE A C 1
ATOM 1501 O O . ILE A 1 196 ? -11.139 2.830 5.619 1.00 86.81 196 ILE A O 1
ATOM 1505 N N . GLY A 1 197 ? -10.998 1.070 4.241 1.00 85.75 197 GLY A N 1
ATOM 1506 C CA . GLY A 1 197 ? -12.397 0.665 4.356 1.00 85.75 197 GLY A CA 1
ATOM 1507 C C . GLY A 1 197 ? -12.796 0.190 5.754 1.00 85.75 197 GLY A C 1
ATOM 1508 O O . GLY A 1 197 ? -13.933 0.434 6.168 1.00 85.75 197 GLY A O 1
ATOM 1509 N N . VAL A 1 198 ? -11.877 -0.432 6.493 1.00 85.88 198 VAL A N 1
ATOM 1510 C CA . VAL A 1 198 ? -12.104 -0.964 7.847 1.00 85.88 198 VAL A CA 1
ATOM 1511 C C . VAL A 1 198 ? -11.973 0.110 8.930 1.00 85.88 198 VAL A C 1
ATOM 1513 O O . VAL A 1 198 ? -12.540 -0.066 10.001 1.00 85.88 198 VAL A O 1
ATOM 1516 N N . ALA A 1 199 ? -11.351 1.261 8.644 1.00 84.38 199 ALA A N 1
ATOM 1517 C CA . ALA A 1 199 ? -11.183 2.340 9.620 1.00 84.38 199 ALA A CA 1
ATOM 1518 C C . ALA A 1 199 ? -12.498 2.704 10.345 1.00 84.38 199 ALA A C 1
ATOM 1520 O O . ALA A 1 199 ? -13.517 3.015 9.714 1.00 84.38 199 ALA A O 1
ATOM 1521 N N . GLU A 1 200 ? -12.477 2.664 11.676 1.00 82.75 200 GLU A N 1
ATOM 1522 C CA . GLU A 1 200 ? -13.667 2.865 12.513 1.00 82.75 200 GLU A CA 1
ATOM 1523 C C . GLU A 1 200 ? -13.970 4.347 12.765 1.00 82.75 200 GLU A C 1
ATOM 1525 O O . GLU A 1 200 ? -15.120 4.735 13.003 1.00 82.75 200 GLU A O 1
ATOM 1530 N N . THR A 1 201 ? -12.942 5.195 12.671 1.00 85.00 201 THR A N 1
ATOM 1531 C CA . THR A 1 201 ? -13.039 6.638 12.884 1.00 85.00 201 THR A CA 1
ATOM 1532 C C . THR A 1 201 ? -12.474 7.426 11.705 1.00 85.00 201 THR A C 1
ATOM 1534 O O . THR A 1 201 ? -11.657 6.941 10.921 1.00 85.00 201 THR A O 1
ATOM 1537 N N . GLU A 1 202 ? -12.920 8.675 11.574 1.00 83.81 202 GLU A N 1
ATOM 1538 C CA . GLU A 1 202 ? -12.427 9.590 10.541 1.00 83.81 202 GLU A CA 1
ATOM 1539 C C . GLU A 1 202 ? -10.936 9.876 10.739 1.00 83.81 202 GLU A C 1
ATOM 1541 O O . GLU A 1 202 ? -10.175 9.888 9.775 1.00 83.81 202 GLU A O 1
ATOM 1546 N N . ALA A 1 203 ? -10.507 10.038 11.993 1.00 83.44 203 ALA A N 1
ATOM 1547 C CA . ALA A 1 203 ? -9.113 10.277 12.339 1.00 83.44 203 ALA A CA 1
ATOM 1548 C C . ALA A 1 203 ? -8.214 9.101 11.936 1.00 83.44 203 ALA A C 1
ATOM 1550 O O . ALA A 1 203 ? -7.127 9.322 11.406 1.00 83.44 203 ALA A O 1
ATOM 1551 N N . ASP A 1 204 ? -8.665 7.861 12.128 1.00 82.25 204 ASP A N 1
ATOM 1552 C CA . ASP A 1 204 ? -7.872 6.682 11.767 1.00 82.25 204 ASP A CA 1
ATOM 1553 C C . ASP A 1 204 ? -7.815 6.484 10.250 1.00 82.25 204 ASP A C 1
ATOM 1555 O O . ASP A 1 204 ? -6.760 6.139 9.715 1.00 82.25 204 ASP A O 1
ATOM 1559 N N . ALA A 1 205 ? -8.892 6.820 9.528 1.00 84.31 205 ALA A N 1
ATOM 1560 C CA . ALA A 1 205 ? -8.877 6.868 8.067 1.00 84.31 205 ALA A CA 1
ATOM 1561 C C . ALA A 1 205 ? -7.883 7.921 7.540 1.00 84.31 205 ALA A C 1
ATOM 1563 O O . ALA A 1 205 ? -7.136 7.640 6.602 1.00 84.31 205 ALA A O 1
ATOM 1564 N N . TRP A 1 206 ? -7.825 9.104 8.162 1.00 84.00 206 TRP A N 1
ATOM 1565 C CA . TRP A 1 206 ? -6.872 10.166 7.812 1.00 84.00 206 TRP A CA 1
ATOM 1566 C C . TRP A 1 206 ? -5.419 9.811 8.145 1.00 84.00 206 TRP A C 1
ATOM 1568 O O . TRP A 1 206 ? -4.527 10.067 7.335 1.00 84.00 206 TRP A O 1
ATOM 1578 N N . LYS A 1 207 ? -5.158 9.187 9.301 1.00 83.88 207 LYS A N 1
ATOM 1579 C CA . LYS A 1 207 ? -3.820 8.672 9.641 1.00 83.88 207 LYS A CA 1
ATOM 1580 C C . LYS A 1 207 ? -3.368 7.631 8.622 1.00 83.88 207 LYS A C 1
ATOM 1582 O O . LYS A 1 207 ? -2.269 7.736 8.081 1.00 83.88 207 LYS A O 1
ATOM 1587 N N . THR A 1 208 ? -4.247 6.678 8.319 1.00 83.25 208 THR A N 1
ATOM 1588 C CA . THR A 1 208 ? -4.003 5.621 7.334 1.00 83.25 208 THR A CA 1
ATOM 1589 C C . THR A 1 208 ? -3.718 6.229 5.9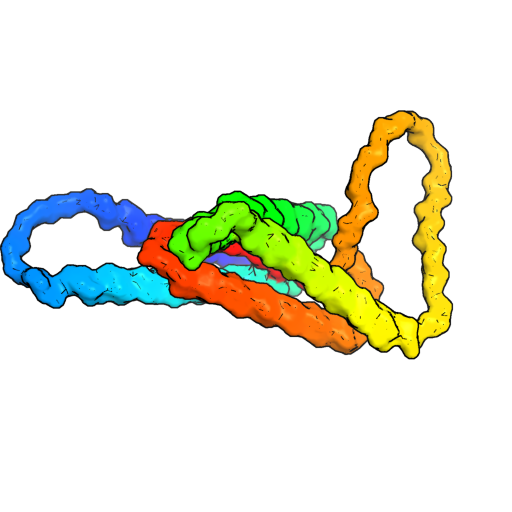57 1.00 83.25 208 THR A C 1
ATOM 1591 O O . THR A 1 208 ? -2.715 5.878 5.341 1.00 83.25 208 THR A O 1
ATOM 1594 N N . LEU A 1 209 ? -4.498 7.229 5.521 1.00 85.62 209 LEU A N 1
ATOM 1595 C CA . LEU A 1 209 ? -4.264 7.991 4.285 1.00 85.62 209 LEU A CA 1
ATOM 1596 C C . LEU A 1 209 ? -2.864 8.599 4.233 1.00 85.62 209 LEU A C 1
ATOM 1598 O O . LEU A 1 209 ? -2.173 8.464 3.222 1.00 85.62 209 LEU A O 1
ATOM 1602 N N . TRP A 1 210 ? -2.455 9.300 5.293 1.00 83.94 210 TRP A N 1
ATOM 1603 C CA . TRP A 1 210 ? -1.171 9.998 5.336 1.00 83.94 210 TRP A CA 1
ATOM 1604 C C . TRP A 1 210 ? -0.006 9.020 5.215 1.00 83.94 210 TRP A C 1
ATOM 1606 O O . TRP A 1 210 ? 0.898 9.199 4.400 1.00 83.94 210 TRP A O 1
ATOM 1616 N N . ILE A 1 211 ? -0.073 7.942 5.992 1.00 83.25 211 ILE A N 1
ATOM 1617 C CA . ILE A 1 211 ? 0.923 6.877 6.005 1.00 83.25 211 ILE A CA 1
ATOM 1618 C C . ILE A 1 211 ? 1.032 6.200 4.633 1.00 83.25 211 ILE A C 1
ATOM 1620 O O . ILE A 1 211 ? 2.134 5.971 4.126 1.00 83.25 211 ILE A O 1
ATOM 1624 N N . ILE A 1 212 ? -0.113 5.924 4.011 1.00 83.19 212 ILE A N 1
ATOM 1625 C CA . ILE A 1 212 ? -0.204 5.372 2.663 1.00 83.19 212 ILE A CA 1
ATOM 1626 C C . ILE A 1 212 ? 0.415 6.313 1.638 1.00 83.19 212 ILE A C 1
ATOM 1628 O O . ILE A 1 212 ? 1.276 5.917 0.856 1.00 83.19 212 ILE A O 1
ATOM 1632 N N . SER A 1 213 ? 0.016 7.581 1.672 1.00 83.56 213 SER A N 1
ATOM 1633 C CA . SER A 1 213 ? 0.457 8.582 0.703 1.00 83.56 213 SER A CA 1
ATOM 1634 C C . SER A 1 213 ? 1.973 8.751 0.722 1.00 83.56 213 SER A C 1
ATOM 1636 O O . SER A 1 213 ? 2.577 8.888 -0.340 1.00 83.56 213 SER A O 1
ATOM 1638 N N . LEU A 1 214 ? 2.598 8.675 1.903 1.00 82.62 214 LEU A N 1
ATOM 1639 C CA . LEU A 1 214 ? 4.050 8.752 2.028 1.00 82.62 214 LEU A CA 1
ATOM 1640 C C . LEU A 1 214 ? 4.742 7.644 1.231 1.00 82.62 214 LEU A C 1
ATOM 1642 O O . LEU A 1 214 ? 5.518 7.952 0.339 1.00 82.62 214 LEU A O 1
ATOM 1646 N N . HIS A 1 215 ? 4.462 6.366 1.473 1.00 83.19 215 HIS A N 1
ATOM 1647 C CA . HIS A 1 215 ? 5.198 5.315 0.761 1.00 83.19 215 HIS A CA 1
ATOM 1648 C C . HIS A 1 215 ? 4.730 5.132 -0.693 1.00 83.19 215 HIS A C 1
ATOM 1650 O O . HIS A 1 215 ? 5.537 4.826 -1.569 1.00 83.19 215 HIS A O 1
ATOM 1656 N N . LYS A 1 216 ? 3.451 5.381 -0.985 1.00 86.50 216 LYS A N 1
ATOM 1657 C CA . LYS A 1 216 ? 2.849 5.109 -2.294 1.00 86.50 216 LYS A CA 1
ATOM 1658 C C . LYS A 1 216 ? 3.220 6.136 -3.364 1.00 86.50 216 LYS A C 1
ATOM 1660 O O . LYS A 1 216 ? 3.436 5.764 -4.515 1.00 86.50 216 LYS A O 1
ATOM 1665 N N . ILE A 1 217 ? 3.375 7.411 -2.994 1.00 84.69 217 ILE A N 1
ATOM 1666 C CA . ILE A 1 217 ? 3.827 8.458 -3.925 1.00 84.69 217 ILE A CA 1
ATOM 1667 C C . ILE A 1 217 ? 5.286 8.209 -4.328 1.00 84.69 217 ILE A C 1
ATOM 1669 O O . ILE A 1 217 ? 5.582 8.168 -5.522 1.00 84.69 217 ILE A O 1
ATOM 1673 N N . PHE A 1 218 ? 6.185 7.988 -3.363 1.00 83.12 218 PHE A N 1
ATOM 1674 C CA . PHE A 1 218 ? 7.604 7.747 -3.654 1.00 83.12 218 PHE A CA 1
ATOM 1675 C C . PHE A 1 218 ? 7.834 6.440 -4.419 1.00 83.12 218 PHE A C 1
ATOM 1677 O O . PHE A 1 218 ? 8.635 6.432 -5.353 1.00 83.12 218 PHE A O 1
ATOM 1684 N N . ALA A 1 219 ? 7.102 5.371 -4.086 1.00 79.94 219 ALA A N 1
ATOM 1685 C CA . ALA A 1 219 ? 7.145 4.127 -4.850 1.00 79.94 219 ALA A CA 1
ATOM 1686 C C . ALA A 1 219 ? 6.661 4.332 -6.295 1.00 79.94 219 ALA A C 1
ATOM 1688 O O . ALA A 1 219 ? 7.331 3.897 -7.225 1.00 79.94 219 ALA A O 1
ATOM 1689 N N . ALA A 1 220 ? 5.550 5.049 -6.498 1.00 82.62 220 ALA A N 1
ATOM 1690 C CA . ALA A 1 220 ? 4.987 5.279 -7.827 1.00 82.62 220 ALA A CA 1
ATOM 1691 C C . ALA A 1 220 ? 5.868 6.154 -8.737 1.00 82.62 220 ALA A C 1
ATOM 1693 O O . ALA A 1 220 ? 5.877 5.931 -9.937 1.00 82.62 220 ALA A O 1
ATOM 1694 N N . ILE A 1 221 ? 6.624 7.124 -8.204 1.00 80.81 221 ILE A N 1
ATOM 1695 C CA . ILE A 1 221 ? 7.582 7.911 -9.015 1.00 80.81 221 ILE A CA 1
ATOM 1696 C C . ILE A 1 221 ? 8.734 7.049 -9.538 1.00 80.81 221 ILE A C 1
ATOM 1698 O O . ILE A 1 221 ? 9.299 7.351 -10.590 1.00 80.81 221 ILE A O 1
ATOM 1702 N N . ALA A 1 222 ? 9.135 6.039 -8.769 1.00 77.69 222 ALA A N 1
ATOM 1703 C CA . ALA A 1 222 ? 10.324 5.249 -9.048 1.00 77.69 222 ALA A CA 1
ATOM 1704 C C . ALA A 1 222 ? 10.057 3.966 -9.851 1.00 77.69 222 ALA A C 1
ATOM 1706 O O . ALA A 1 222 ? 11.019 3.296 -10.230 1.00 77.69 222 ALA A O 1
ATOM 1707 N N . MET A 1 223 ? 8.783 3.640 -10.083 1.00 71.94 223 MET A N 1
ATOM 1708 C CA . MET A 1 223 ? 8.313 2.469 -10.824 1.00 71.94 223 MET A CA 1
ATOM 1709 C C . MET A 1 223 ? 8.006 2.817 -12.280 1.00 71.94 223 MET A C 1
ATOM 1711 O O . MET A 1 223 ? 8.385 2.009 -13.155 1.00 71.94 223 MET A O 1
#